Protein AF-A0AAV1KS72-F1 (afdb_monomer)

Secondary structure (DSSP, 8-state):
--HHHHHHHHHHHHHTSHHHHHHHHHHHHHHHHHHT-SS--HHHHHHHHHHHHHHHHHHHHHHHHHHHHHHHHHHHHHHHHHHHHHHHHHHHHHHHHHHHHHHHHHHHHHHHHHHHHHHHHHHHHHTSPPHHHHHHHHHHHHHHHHHHHHHHHHHHHHHHHHHHHHHHHHHHHHHHHHHHSS---------------------

Mean predicted aligned error: 16.35 Å

Sequence (203 aa):
MGDEDVIRRRLLIDGDGTGDDRRLNVLLKTLIKWCNSTDEKPEESKSTHDRMLAQLAQCEFAVTKSQLGAEMMTAELKSYESLSKILETGIEVAKNNIEKSKSDLAQAKTVRKNRIEYDVLAKVISEQPDRKETLEHLSTLKTDLSSLEATKQQLESKLALRKKQFHVLVTSMHQLQALLDEPDETESICDDVEMKYISNVSA

InterPro domains:
  IPR008501 THO complex subunit 7/Mft1 [PF05615] (4-138)

pLDDT: mean 85.01, std 17.1, range [34.5, 98.31]

Organism: NCBI:txid213953

Foldseek 3Di:
DDPVVVVVVVCVCVVVCVVLVVLVVVLVVLVVVLVPPPDDDPVVSVVSVVVSVVSVVVSVVVVVVVVVVVVVVVVVVVVVVVVVVVVVVVVVVVVVVVVVVVVVVVVVVVVVVVVVVVVVVVVVVVVDDDPVVVVVVVVVVVVVVVVVVVVVVVVVVVVVVVVVVVVVVVVVVVVVVVVVPDDDDDDDDDDDDDDDDDDDDDD

Solvent-accessible surface area (backbone atoms only — not comparable to full-atom values): 11735 Å² total; per-residue (Å²): 134,58,69,67,59,52,51,52,49,48,49,57,52,58,68,68,49,49,59,57,55,49,49,50,54,50,49,52,54,50,51,57,48,60,77,67,55,89,82,66,55,74,67,58,54,50,54,52,49,54,50,49,51,56,50,48,56,53,49,51,50,50,50,54,53,51,51,53,49,53,52,50,52,55,52,48,51,54,50,51,54,53,50,50,52,52,50,54,52,50,50,51,51,50,50,52,52,51,54,49,52,52,51,52,49,54,52,52,51,50,54,51,51,52,50,52,55,50,54,54,51,49,52,60,55,67,75,47,78,58,68,66,61,54,50,51,53,51,50,53,50,51,54,49,51,54,50,50,51,52,51,48,55,52,50,51,51,52,50,52,51,51,54,53,54,50,50,52,53,52,50,52,50,53,51,52,50,52,61,70,70,52,80,92,78,87,78,92,84,88,85,84,89,82,92,78,91,82,78,88,85,92,132

Structure (mmCIF, N/CA/C/O backbone):
data_AF-A0AAV1KS72-F1
#
_entry.id   AF-A0AAV1KS72-F1
#
loop_
_atom_site.group_PDB
_atom_site.id
_atom_site.type_symbol
_atom_site.label_atom_id
_atom_site.label_alt_id
_atom_site.label_comp_id
_atom_site.label_asym_id
_atom_site.label_entity_id
_atom_site.label_seq_id
_atom_site.pdbx_PDB_ins_code
_atom_site.Cartn_x
_atom_site.Cartn_y
_atom_site.Cartn_z
_atom_site.occupancy
_atom_site.B_iso_or_equiv
_atom_site.auth_seq_id
_atom_site.auth_comp_id
_atom_site.auth_asym_id
_atom_site.auth_atom_id
_atom_site.pdbx_PDB_model_num
ATOM 1 N N . MET A 1 1 ? 4.149 -17.063 -51.203 1.00 54.62 1 MET A N 1
ATOM 2 C CA . MET A 1 1 ? 5.249 -16.422 -50.454 1.00 54.62 1 MET A CA 1
ATOM 3 C C . MET A 1 1 ? 4.662 -15.130 -49.929 1.00 54.62 1 MET A C 1
ATOM 5 O O . MET A 1 1 ? 4.226 -14.346 -50.760 1.00 54.62 1 MET A O 1
ATOM 9 N N . GLY A 1 2 ? 4.469 -14.998 -48.616 1.00 83.56 2 GLY A N 1
ATOM 10 C CA . GLY A 1 2 ? 3.819 -13.807 -48.057 1.00 83.56 2 GLY A CA 1
ATOM 11 C C . GLY A 1 2 ? 4.758 -12.602 -48.109 1.00 83.56 2 GLY A C 1
ATOM 12 O O . GLY A 1 2 ? 5.973 -12.787 -48.062 1.00 83.56 2 GLY A O 1
ATOM 13 N N . ASP A 1 3 ? 4.215 -11.388 -48.192 1.00 78.38 3 ASP A N 1
ATOM 14 C CA . ASP A 1 3 ? 5.009 -10.146 -48.201 1.00 78.38 3 ASP A CA 1
ATOM 15 C C . ASP A 1 3 ? 5.953 -10.046 -46.993 1.00 78.38 3 ASP A C 1
ATOM 17 O O . ASP A 1 3 ? 7.099 -9.626 -47.135 1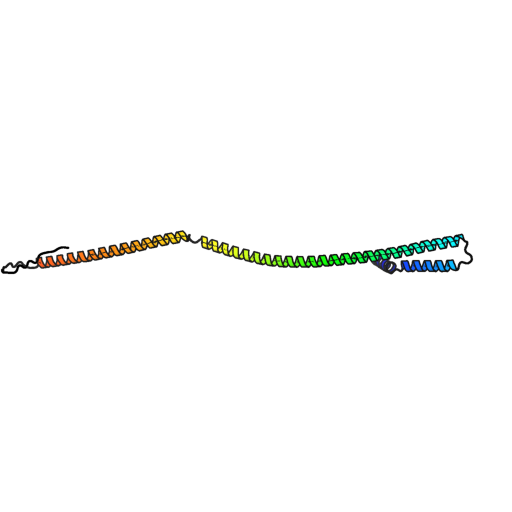.00 78.38 3 ASP A O 1
ATOM 21 N N . GLU A 1 4 ? 5.529 -10.549 -45.834 1.00 83.62 4 GLU A N 1
ATOM 22 C CA . GLU A 1 4 ? 6.352 -10.670 -44.623 1.00 83.62 4 GLU A CA 1
ATOM 23 C C . GLU A 1 4 ? 7.626 -11.504 -44.832 1.00 83.62 4 GLU A C 1
ATOM 25 O O . GLU A 1 4 ? 8.698 -11.146 -44.345 1.00 83.62 4 GLU A O 1
ATOM 30 N N . ASP A 1 5 ? 7.562 -12.588 -45.612 1.00 84.31 5 ASP A N 1
ATOM 31 C CA . ASP A 1 5 ? 8.736 -13.420 -45.905 1.00 84.31 5 ASP A CA 1
ATOM 32 C C . ASP A 1 5 ? 9.705 -12.714 -46.861 1.00 84.31 5 ASP A C 1
ATOM 34 O O . ASP A 1 5 ? 10.921 -12.912 -46.793 1.00 84.31 5 ASP A O 1
ATOM 38 N N . VAL A 1 6 ? 9.172 -11.891 -47.769 1.00 79.88 6 VAL A N 1
ATOM 39 C CA . VAL A 1 6 ? 9.961 -11.093 -48.716 1.00 79.88 6 VAL A CA 1
ATOM 40 C C . VAL A 1 6 ? 10.652 -9.943 -47.986 1.00 79.88 6 VAL A C 1
ATOM 42 O O . VAL A 1 6 ? 11.849 -9.734 -48.181 1.00 79.88 6 VAL A O 1
ATOM 45 N N . ILE A 1 7 ? 9.932 -9.255 -47.097 1.00 76.12 7 ILE A N 1
ATOM 46 C CA . ILE A 1 7 ? 10.459 -8.186 -46.243 1.00 76.12 7 ILE A CA 1
ATOM 47 C C . ILE A 1 7 ? 11.525 -8.746 -45.298 1.00 76.12 7 ILE A C 1
ATOM 49 O O . ILE A 1 7 ? 12.626 -8.202 -45.236 1.00 76.12 7 ILE A O 1
ATOM 53 N N . ARG A 1 8 ? 11.264 -9.887 -44.648 1.00 77.75 8 ARG A N 1
ATOM 54 C CA . ARG A 1 8 ? 12.232 -10.560 -43.772 1.00 77.75 8 ARG A CA 1
ATOM 55 C C . ARG A 1 8 ? 13.489 -10.989 -44.528 1.00 77.75 8 ARG A C 1
ATOM 57 O O . ARG A 1 8 ? 14.586 -10.740 -44.039 1.00 77.75 8 ARG A O 1
ATOM 64 N N . ARG A 1 9 ? 13.370 -11.574 -45.730 1.00 73.62 9 ARG A N 1
ATOM 65 C CA . ARG A 1 9 ? 14.548 -11.894 -46.563 1.00 73.62 9 ARG A CA 1
ATOM 66 C C . ARG A 1 9 ? 15.308 -10.652 -46.992 1.00 73.62 9 ARG A C 1
ATOM 68 O O . ARG A 1 9 ? 16.530 -10.683 -47.000 1.00 73.62 9 ARG A O 1
ATOM 75 N N . ARG A 1 10 ? 14.612 -9.576 -47.354 1.00 68.69 10 ARG A N 1
ATOM 76 C CA . ARG A 1 10 ? 15.271 -8.342 -47.777 1.00 68.69 10 ARG A CA 1
ATOM 77 C C . ARG A 1 10 ? 16.008 -7.669 -46.626 1.00 68.69 10 ARG A C 1
ATOM 79 O O . ARG A 1 10 ? 17.141 -7.263 -46.817 1.00 68.69 10 ARG A O 1
ATOM 86 N N . LEU A 1 11 ? 15.419 -7.640 -45.433 1.00 68.38 11 LEU A N 1
ATOM 87 C CA . LEU A 1 11 ? 16.078 -7.179 -44.209 1.00 68.38 11 LEU A CA 1
ATOM 88 C C . LEU A 1 11 ? 17.259 -8.070 -43.806 1.00 68.38 11 LEU A C 1
ATOM 90 O O . LEU A 1 11 ? 18.260 -7.545 -43.346 1.00 68.38 11 LEU A O 1
ATOM 94 N N . LEU A 1 12 ? 17.184 -9.388 -44.014 1.00 66.69 12 LEU A N 1
ATOM 95 C CA . LEU A 1 12 ? 18.317 -10.301 -43.804 1.00 66.69 12 LEU A CA 1
ATOM 96 C C . LEU A 1 12 ? 19.450 -10.076 -44.817 1.00 66.69 12 LEU A C 1
ATOM 98 O O . LEU A 1 12 ? 20.611 -10.161 -44.448 1.00 66.69 12 LEU A O 1
ATOM 102 N N . ILE A 1 13 ? 19.129 -9.776 -46.078 1.00 65.12 13 ILE A N 1
ATOM 103 C CA . ILE A 1 13 ? 20.128 -9.539 -47.134 1.00 65.12 13 ILE A CA 1
ATOM 104 C C . ILE A 1 13 ? 20.733 -8.129 -47.037 1.00 65.12 13 ILE A C 1
ATOM 106 O O . ILE A 1 13 ? 21.931 -7.966 -47.246 1.00 65.12 13 ILE A O 1
ATOM 110 N N . ASP A 1 14 ? 19.940 -7.103 -46.729 1.00 60.25 14 ASP A N 1
ATOM 111 C CA . ASP A 1 14 ? 20.419 -5.717 -46.618 1.00 60.25 14 ASP A CA 1
ATOM 112 C C . ASP A 1 14 ? 20.943 -5.388 -45.203 1.00 60.25 14 ASP A C 1
ATOM 114 O O . ASP A 1 14 ? 21.744 -4.469 -45.048 1.00 60.25 14 ASP A O 1
ATOM 118 N N . GLY A 1 15 ? 20.534 -6.139 -44.173 1.00 58.09 15 GLY A N 1
ATOM 119 C CA . GLY A 1 15 ? 20.945 -5.944 -42.777 1.00 58.09 15 GLY A CA 1
ATOM 120 C C . GLY A 1 15 ? 22.301 -6.551 -42.410 1.00 58.09 15 GLY A C 1
ATOM 121 O O . GLY A 1 15 ? 22.893 -6.124 -41.426 1.00 58.09 15 GLY A O 1
ATOM 122 N N . ASP A 1 16 ? 22.822 -7.485 -43.211 1.00 52.84 16 ASP A N 1
ATOM 123 C CA . ASP A 1 16 ? 24.107 -8.168 -42.970 1.00 52.84 16 ASP A CA 1
ATOM 124 C C . ASP A 1 16 ? 25.306 -7.456 -43.641 1.00 52.84 16 ASP A C 1
ATOM 126 O O . ASP A 1 16 ? 26.353 -8.042 -43.898 1.00 52.84 16 ASP A O 1
ATOM 130 N N . GLY A 1 17 ? 25.156 -6.173 -44.002 1.00 58.00 17 GLY A N 1
ATOM 131 C CA . GLY A 1 17 ? 26.231 -5.374 -44.612 1.00 58.00 17 GLY A CA 1
ATOM 132 C C . GLY A 1 17 ? 26.568 -5.738 -46.066 1.00 58.00 17 GLY A C 1
ATOM 133 O O . GLY A 1 17 ? 27.427 -5.105 -46.682 1.00 58.00 17 GLY A O 1
ATOM 134 N N . THR A 1 18 ? 25.851 -6.694 -46.664 1.00 56.47 18 THR A N 1
ATOM 135 C CA . THR A 1 18 ? 26.065 -7.179 -48.039 1.00 56.47 18 THR A CA 1
ATOM 136 C C . THR A 1 18 ? 25.931 -6.077 -49.096 1.00 56.47 18 THR A C 1
ATOM 138 O O . THR A 1 18 ? 26.543 -6.153 -50.162 1.00 56.47 18 THR A O 1
ATOM 141 N N . GLY A 1 19 ? 25.157 -5.024 -48.814 1.00 71.69 19 GLY A N 1
ATOM 142 C CA . GLY A 1 19 ? 25.034 -3.851 -49.680 1.00 71.69 19 GLY A CA 1
ATOM 143 C C . GLY A 1 19 ? 26.310 -3.005 -49.745 1.00 71.69 19 GLY A C 1
ATOM 144 O O . GLY A 1 19 ? 26.701 -2.581 -50.835 1.00 71.69 19 GLY A O 1
ATOM 145 N N . ASP A 1 20 ? 26.979 -2.800 -48.610 1.00 75.75 20 ASP A N 1
ATOM 146 C CA . ASP A 1 20 ? 28.204 -1.999 -48.521 1.00 75.75 20 ASP A CA 1
ATOM 147 C C . ASP A 1 20 ? 29.437 -2.795 -48.955 1.00 75.75 20 ASP A C 1
ATOM 149 O O . ASP A 1 20 ? 30.243 -2.276 -49.729 1.00 75.75 20 ASP A O 1
ATOM 153 N N . ASP A 1 21 ? 29.526 -4.082 -48.600 1.00 80.88 21 ASP A N 1
ATOM 154 C CA . ASP A 1 21 ? 30.548 -4.987 -49.145 1.00 80.88 21 ASP A CA 1
ATOM 155 C C . ASP A 1 21 ? 30.475 -5.052 -50.680 1.00 80.88 21 ASP A C 1
ATOM 157 O O . ASP A 1 21 ? 31.484 -4.932 -51.380 1.00 80.88 21 ASP A O 1
ATOM 161 N N . ARG A 1 22 ? 29.261 -5.117 -51.247 1.00 82.00 22 ARG A N 1
ATOM 162 C CA . ARG A 1 22 ? 29.070 -5.052 -52.702 1.00 82.00 22 ARG A CA 1
ATOM 163 C C . ARG A 1 22 ? 29.559 -3.728 -53.290 1.00 82.00 22 ARG A C 1
ATOM 165 O O . ARG A 1 22 ? 30.151 -3.735 -54.370 1.00 82.00 22 ARG A O 1
ATOM 172 N N . ARG A 1 23 ? 29.308 -2.594 -52.628 1.00 82.38 23 ARG A N 1
ATOM 173 C CA . ARG A 1 23 ? 29.750 -1.263 -53.093 1.00 82.38 23 ARG A CA 1
ATOM 174 C C . ARG A 1 23 ? 31.272 -1.146 -53.070 1.00 82.38 23 ARG A C 1
ATOM 176 O O . ARG A 1 23 ? 31.843 -0.709 -54.068 1.00 82.38 23 ARG A O 1
ATOM 183 N N . LEU A 1 24 ? 31.919 -1.617 -52.005 1.00 86.44 24 LEU A N 1
ATOM 184 C CA . LEU A 1 24 ? 33.379 -1.670 -51.891 1.00 86.44 24 LEU A CA 1
ATOM 185 C C . LEU A 1 24 ? 33.997 -2.589 -52.950 1.00 86.44 24 LEU A C 1
ATOM 187 O O . LEU A 1 24 ? 34.942 -2.198 -53.632 1.00 86.44 24 LEU A O 1
ATOM 191 N N . ASN A 1 25 ? 33.410 -3.767 -53.174 1.00 88.06 25 ASN A N 1
ATOM 192 C CA . ASN A 1 25 ? 33.847 -4.689 -54.221 1.00 88.06 25 ASN A CA 1
ATOM 193 C C . ASN A 1 25 ? 33.705 -4.099 -55.636 1.00 88.06 25 ASN A C 1
ATOM 195 O O . ASN A 1 25 ? 34.552 -4.336 -56.500 1.00 88.06 25 ASN A O 1
ATOM 199 N N . VAL A 1 26 ? 32.651 -3.320 -55.903 1.00 88.31 26 VAL A N 1
ATOM 200 C CA . VAL A 1 26 ? 32.476 -2.616 -57.186 1.00 88.31 26 VAL A CA 1
ATOM 201 C C . VAL A 1 26 ? 33.505 -1.497 -57.353 1.00 88.31 26 VAL A C 1
ATOM 203 O O . VAL A 1 26 ? 34.078 -1.376 -58.439 1.00 88.31 26 VAL A O 1
ATOM 206 N N . LEU A 1 27 ? 33.774 -0.719 -56.301 1.00 89.88 27 LEU A N 1
ATOM 207 C CA . LEU A 1 27 ? 34.804 0.321 -56.312 1.00 89.88 27 LEU A CA 1
ATOM 208 C C . LEU A 1 27 ? 36.189 -0.285 -56.582 1.00 89.88 27 LEU A C 1
ATOM 210 O O . LEU A 1 27 ? 36.887 0.171 -57.483 1.00 89.88 27 LEU A O 1
ATOM 214 N N . LEU A 1 28 ? 36.539 -1.376 -55.891 1.00 90.69 28 LEU A N 1
ATOM 215 C CA . LEU A 1 28 ? 37.798 -2.102 -56.078 1.00 90.69 28 LEU A CA 1
ATOM 216 C C . LEU A 1 28 ? 37.966 -2.604 -57.519 1.00 90.69 28 LEU A C 1
ATOM 218 O O . LEU A 1 28 ? 39.005 -2.383 -58.138 1.00 90.69 28 LEU A O 1
ATOM 222 N N . LYS A 1 29 ? 36.936 -3.244 -58.088 1.00 90.94 29 LYS A N 1
ATOM 223 C CA . LYS A 1 29 ? 36.970 -3.711 -59.486 1.00 90.94 29 LYS A CA 1
ATOM 224 C C . LYS A 1 29 ? 37.111 -2.554 -60.476 1.00 90.94 29 LYS A C 1
ATOM 226 O O . LYS A 1 29 ? 37.815 -2.695 -61.473 1.00 90.94 29 LYS A O 1
ATOM 231 N N . THR A 1 30 ? 36.452 -1.426 -60.206 1.00 89.56 30 THR A N 1
ATOM 232 C CA . THR A 1 30 ? 36.525 -0.221 -61.048 1.00 89.56 30 THR A CA 1
ATOM 233 C C . THR A 1 30 ? 37.921 0.397 -60.997 1.00 89.56 30 THR A C 1
ATOM 235 O O . THR A 1 30 ? 38.463 0.727 -62.046 1.00 89.56 30 THR A O 1
ATOM 238 N N . LEU A 1 31 ? 38.537 0.453 -59.813 1.00 90.12 31 LEU A N 1
ATOM 239 C CA . LEU A 1 31 ? 39.907 0.924 -59.618 1.00 90.12 31 LEU A CA 1
ATOM 240 C C . LEU A 1 31 ? 40.921 0.040 -60.350 1.00 90.12 31 LEU A C 1
ATOM 242 O O . LEU A 1 31 ? 41.741 0.548 -61.106 1.00 90.12 31 LEU A O 1
ATOM 246 N N . ILE A 1 32 ? 40.836 -1.285 -60.180 1.00 90.44 32 ILE A N 1
ATOM 247 C CA . ILE A 1 32 ? 41.721 -2.236 -60.871 1.00 90.44 32 ILE A CA 1
ATOM 248 C C . ILE A 1 32 ? 41.578 -2.092 -62.387 1.00 90.44 32 ILE A C 1
ATOM 250 O O . ILE A 1 32 ? 42.580 -2.114 -63.097 1.00 90.44 32 ILE A O 1
ATOM 254 N N . LYS A 1 33 ? 40.350 -1.939 -62.896 1.00 89.00 33 LYS A N 1
ATOM 255 C CA . LYS A 1 33 ? 40.119 -1.727 -64.327 1.00 89.00 33 LYS A CA 1
ATOM 256 C C . LYS A 1 33 ? 40.771 -0.426 -64.797 1.00 89.00 33 LYS A C 1
ATOM 258 O O . LYS A 1 33 ? 41.554 -0.476 -65.732 1.00 89.00 33 LYS A O 1
ATOM 263 N N . TRP A 1 34 ? 40.507 0.684 -64.108 1.00 87.69 34 TRP A N 1
ATOM 264 C CA . TRP A 1 34 ? 41.038 2.007 -64.441 1.00 87.69 34 TRP A CA 1
ATOM 265 C C . TRP A 1 34 ? 42.574 2.053 -64.431 1.00 87.69 34 TRP A C 1
ATOM 267 O O . TRP A 1 34 ? 43.173 2.604 -65.348 1.00 87.69 34 TRP A O 1
ATOM 277 N N . CYS A 1 35 ? 43.231 1.395 -63.468 1.00 86.56 35 CYS A N 1
ATOM 278 C CA . CYS A 1 35 ? 44.696 1.309 -63.422 1.00 86.56 35 CYS A CA 1
ATOM 279 C C . CYS A 1 35 ? 45.313 0.490 -64.570 1.00 86.56 35 CYS A C 1
ATOM 281 O O . CYS A 1 35 ? 46.484 0.681 -64.886 1.00 86.56 35 CYS A O 1
ATOM 283 N N . ASN A 1 36 ? 44.555 -0.434 -65.171 1.00 85.81 36 ASN A N 1
ATOM 284 C CA . ASN A 1 36 ? 45.015 -1.293 -66.268 1.00 85.81 36 ASN A CA 1
ATOM 285 C C . ASN A 1 36 ? 44.558 -0.796 -67.654 1.00 85.81 36 ASN A C 1
ATOM 287 O O . ASN A 1 36 ? 44.836 -1.447 -68.662 1.00 85.81 36 ASN A O 1
ATOM 291 N N . SER A 1 37 ? 43.859 0.338 -67.720 1.00 79.31 37 SER A N 1
ATOM 292 C CA . SER A 1 37 ? 43.405 0.959 -68.963 1.00 79.31 37 SER A CA 1
ATOM 293 C C . SER A 1 37 ? 44.541 1.758 -69.616 1.00 79.31 37 SER A C 1
ATOM 295 O O . SER A 1 37 ? 44.730 2.935 -69.323 1.00 79.31 37 SER A O 1
ATOM 297 N N . THR A 1 38 ? 45.317 1.139 -70.508 1.00 65.62 38 THR A N 1
ATOM 298 C CA . THR A 1 38 ? 46.481 1.776 -71.164 1.00 65.62 38 THR A CA 1
ATOM 299 C C . THR A 1 38 ? 46.143 2.673 -72.364 1.00 65.62 38 THR A C 1
ATOM 301 O O . THR A 1 38 ? 47.037 3.355 -72.856 1.00 65.62 38 THR A O 1
ATOM 304 N N . ASP A 1 39 ? 44.890 2.682 -72.836 1.00 62.44 39 ASP A N 1
ATOM 305 C CA . ASP A 1 39 ? 44.486 3.297 -74.119 1.00 62.44 39 ASP A CA 1
ATOM 306 C C . ASP A 1 39 ? 43.144 4.070 -74.032 1.00 62.44 39 ASP A C 1
ATOM 308 O O . ASP A 1 39 ? 42.431 4.253 -75.018 1.00 62.44 39 ASP A O 1
ATOM 312 N N . GLU A 1 40 ? 42.743 4.492 -72.825 1.00 69.12 40 GLU A N 1
ATOM 313 C CA . GLU A 1 40 ? 41.515 5.278 -72.624 1.00 69.12 40 GLU A CA 1
ATOM 314 C C . GLU A 1 40 ? 41.727 6.760 -72.966 1.00 69.12 40 GLU A C 1
ATOM 316 O O . GLU A 1 40 ? 42.748 7.368 -72.631 1.00 69.12 40 GLU A O 1
ATOM 321 N N . LYS A 1 41 ? 40.719 7.381 -73.596 1.00 75.81 41 LYS A N 1
ATOM 322 C CA . LYS A 1 41 ? 40.730 8.828 -73.846 1.00 75.81 41 LYS A CA 1
ATOM 323 C C . LYS A 1 41 ? 40.798 9.584 -72.506 1.00 75.81 41 LYS A C 1
ATOM 325 O O . LYS A 1 41 ? 40.109 9.194 -71.560 1.00 75.81 41 LYS A O 1
ATOM 330 N N . PRO A 1 42 ? 41.521 10.718 -72.420 1.00 75.75 42 PRO A N 1
ATOM 331 C CA . PRO A 1 42 ? 41.657 11.488 -71.177 1.00 75.75 42 PRO A CA 1
ATO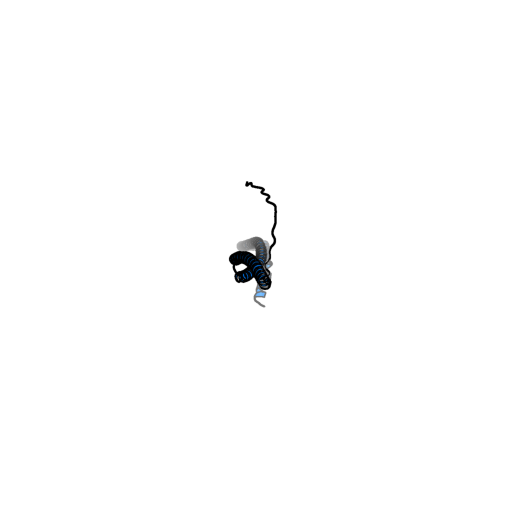M 332 C C . PRO A 1 42 ? 40.323 11.868 -70.508 1.00 75.75 42 PRO A C 1
ATOM 334 O O . PRO A 1 42 ? 40.238 11.937 -69.282 1.00 75.75 42 PRO A O 1
ATOM 337 N N . GLU A 1 43 ? 39.267 12.087 -71.296 1.00 78.12 43 GLU A N 1
ATOM 338 C CA . GLU A 1 43 ? 37.928 12.416 -70.788 1.00 78.12 43 GLU A CA 1
ATOM 339 C C . GLU A 1 43 ? 37.217 11.226 -70.121 1.00 78.12 43 GLU A C 1
ATOM 341 O O . GLU A 1 43 ? 36.544 11.399 -69.102 1.00 78.12 43 GLU A O 1
ATOM 346 N N . GLU A 1 44 ? 37.399 10.011 -70.644 1.00 80.94 44 GLU A N 1
ATOM 347 C CA . GLU A 1 44 ? 36.805 8.782 -70.098 1.00 80.94 44 GLU A CA 1
ATOM 348 C C . GLU A 1 44 ? 37.487 8.393 -68.780 1.00 80.94 44 GLU A C 1
ATOM 350 O O . GLU A 1 44 ? 36.816 8.080 -67.792 1.00 80.94 44 GLU A O 1
ATOM 355 N N . SER A 1 45 ? 38.813 8.538 -68.719 1.00 83.81 45 SER A N 1
ATOM 356 C CA . SER A 1 45 ? 39.588 8.332 -67.493 1.00 83.81 45 SER A CA 1
ATOM 357 C C . SER A 1 45 ? 39.152 9.294 -66.375 1.00 83.81 45 SER A C 1
ATOM 359 O O . SER A 1 45 ? 38.906 8.864 -65.244 1.00 83.81 45 SER A O 1
ATOM 361 N N . LYS A 1 46 ? 38.943 10.581 -66.696 1.00 86.62 46 LYS A N 1
ATOM 362 C CA . LYS A 1 46 ? 38.449 11.583 -65.736 1.00 86.62 46 LYS A CA 1
ATOM 363 C C . LYS A 1 46 ? 37.032 11.274 -65.240 1.00 86.62 46 LYS A C 1
ATOM 365 O O . LYS A 1 46 ? 36.782 11.324 -64.040 1.00 86.62 46 LYS A O 1
ATOM 370 N N . SER A 1 47 ? 36.117 10.894 -66.134 1.00 88.12 47 SER A N 1
ATOM 371 C CA . SER A 1 47 ? 34.752 10.499 -65.753 1.00 88.12 47 SER A CA 1
ATOM 372 C C . SER A 1 47 ? 34.738 9.285 -64.813 1.00 88.12 47 SER A C 1
ATOM 374 O O . SER A 1 47 ? 33.974 9.238 -63.844 1.00 88.12 47 SER A O 1
ATOM 376 N N . THR A 1 48 ? 35.619 8.314 -65.062 1.00 87.56 48 THR A N 1
ATOM 377 C CA . THR A 1 48 ? 35.754 7.111 -64.232 1.00 87.56 48 THR A CA 1
ATOM 378 C C . THR A 1 48 ? 36.311 7.446 -62.848 1.00 87.56 48 THR A C 1
ATOM 380 O O . THR A 1 48 ? 35.799 6.945 -61.845 1.00 87.56 48 THR A O 1
ATOM 383 N N . HIS A 1 49 ? 37.288 8.353 -62.772 1.00 89.00 49 HIS A N 1
ATOM 384 C CA . HIS A 1 49 ? 37.807 8.894 -61.516 1.00 89.00 49 HIS A CA 1
ATOM 385 C C . HIS A 1 49 ? 36.729 9.627 -60.698 1.00 89.00 49 HIS A C 1
ATOM 387 O O . HIS A 1 49 ? 36.535 9.317 -59.521 1.00 89.00 49 HIS A O 1
ATOM 393 N N . ASP A 1 50 ? 35.961 10.527 -61.318 1.00 91.12 50 ASP A N 1
ATOM 394 C CA . ASP A 1 50 ?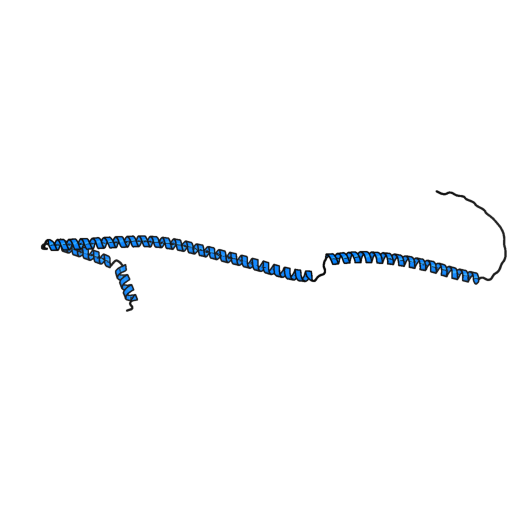 34.886 11.264 -60.639 1.00 91.12 50 ASP A CA 1
ATOM 395 C C . ASP A 1 50 ? 33.794 10.315 -60.114 1.00 91.12 50 ASP A C 1
ATOM 397 O O . ASP A 1 50 ? 33.273 10.483 -59.007 1.00 91.12 50 ASP A O 1
ATOM 401 N N . ARG A 1 51 ? 33.494 9.245 -60.862 1.00 90.12 51 ARG A N 1
ATOM 402 C CA . ARG A 1 51 ? 32.590 8.177 -60.416 1.00 90.12 51 ARG A CA 1
ATOM 403 C C . ARG A 1 51 ? 33.141 7.408 -59.212 1.00 90.12 51 ARG A C 1
ATOM 405 O O . ARG A 1 51 ? 32.362 7.075 -58.317 1.00 90.12 51 ARG A O 1
ATOM 412 N N . MET A 1 52 ? 34.441 7.114 -59.176 1.00 91.69 52 MET A N 1
ATOM 413 C CA . MET A 1 52 ? 35.075 6.456 -58.027 1.00 91.69 52 MET A CA 1
ATOM 414 C C . MET A 1 52 ? 35.054 7.347 -56.781 1.00 91.69 52 MET A C 1
ATOM 416 O O . MET A 1 52 ? 34.713 6.861 -55.705 1.00 91.69 52 MET A O 1
ATOM 420 N N . LEU A 1 53 ? 35.316 8.651 -56.921 1.00 92.38 53 LEU A N 1
ATOM 421 C CA . LEU A 1 53 ? 35.185 9.614 -55.820 1.00 92.38 53 LEU A CA 1
ATOM 422 C C . LEU A 1 53 ? 33.753 9.679 -55.281 1.00 92.38 53 LEU A C 1
ATOM 424 O O . LEU A 1 53 ? 33.540 9.626 -54.070 1.00 92.38 53 LEU A O 1
ATOM 428 N N . ALA A 1 54 ? 32.761 9.731 -56.173 1.00 90.69 54 ALA A N 1
ATOM 429 C CA . ALA A 1 54 ? 31.359 9.727 -55.774 1.00 90.69 54 ALA A CA 1
ATOM 430 C C . ALA A 1 54 ? 30.971 8.441 -55.028 1.00 90.69 54 ALA A C 1
ATOM 432 O O . ALA A 1 54 ? 30.180 8.511 -54.092 1.00 90.69 54 ALA A O 1
ATOM 433 N N . GLN A 1 55 ? 31.522 7.284 -55.419 1.00 88.75 55 GLN A N 1
ATOM 434 C CA . GLN A 1 55 ? 31.334 6.007 -54.719 1.00 88.75 55 GLN A CA 1
ATOM 435 C C . GLN A 1 55 ? 32.035 5.976 -53.355 1.00 88.75 55 GLN A C 1
ATOM 437 O O . GLN A 1 55 ? 31.455 5.464 -52.400 1.00 88.75 55 GLN A O 1
ATOM 442 N N . LEU A 1 56 ? 33.235 6.552 -53.241 1.00 89.69 56 LEU A N 1
ATOM 443 C CA . LEU A 1 56 ? 33.975 6.637 -51.983 1.00 89.69 56 LEU A CA 1
ATOM 444 C C . LEU A 1 56 ? 33.237 7.495 -50.947 1.00 89.69 56 LEU A C 1
ATOM 446 O O . LEU A 1 56 ? 32.964 7.007 -49.853 1.00 89.69 56 LEU A O 1
ATOM 450 N N . ALA A 1 57 ? 32.806 8.705 -51.319 1.00 91.25 57 ALA A N 1
ATOM 451 C CA . ALA A 1 57 ? 32.017 9.588 -50.446 1.00 91.25 57 ALA A CA 1
ATOM 452 C C . ALA A 1 57 ? 30.731 8.905 -49.941 1.00 91.25 57 ALA A C 1
ATOM 454 O O . ALA A 1 57 ? 30.258 9.088 -48.821 1.00 91.25 57 ALA A O 1
ATOM 455 N N . GLN A 1 58 ? 30.166 8.061 -50.794 1.00 87.62 58 GLN A N 1
ATOM 456 C CA . GLN A 1 58 ? 28.993 7.251 -50.527 1.00 87.62 58 GLN A CA 1
ATOM 457 C C . GLN A 1 58 ? 29.239 6.117 -49.515 1.00 87.62 58 GLN A C 1
ATOM 459 O O . GLN A 1 58 ? 28.316 5.766 -48.772 1.00 87.62 58 GLN A O 1
ATOM 464 N N . CYS A 1 59 ? 30.438 5.530 -49.507 1.00 88.38 59 CYS A N 1
ATOM 465 C CA . CYS A 1 59 ? 30.876 4.560 -48.503 1.00 88.38 59 CYS A CA 1
ATOM 466 C C . CYS A 1 59 ? 31.187 5.257 -47.173 1.00 88.38 59 CYS A C 1
ATOM 468 O O . CYS A 1 59 ? 30.733 4.796 -46.131 1.00 88.38 59 CYS A O 1
ATOM 470 N N . GLU A 1 60 ? 31.878 6.400 -47.208 1.00 90.19 60 GLU A N 1
ATOM 471 C CA . GLU A 1 60 ? 32.157 7.218 -46.019 1.00 90.19 60 GLU A CA 1
ATOM 472 C C . GLU A 1 60 ? 30.862 7.608 -45.300 1.00 90.19 60 GLU A C 1
ATOM 474 O O . GLU A 1 60 ? 30.717 7.369 -44.103 1.00 90.19 60 GLU A O 1
ATOM 479 N N . PHE A 1 61 ? 29.867 8.097 -46.047 1.00 90.25 61 PHE A N 1
ATOM 480 C CA . PHE A 1 61 ? 28.555 8.420 -45.491 1.00 90.25 61 PHE A CA 1
ATOM 481 C C . PHE A 1 61 ? 27.876 7.212 -44.828 1.00 90.25 61 PHE A C 1
ATOM 483 O O . PHE A 1 61 ? 27.281 7.350 -43.759 1.00 90.25 61 PHE A O 1
ATOM 490 N N . ALA A 1 62 ? 27.954 6.025 -45.441 1.00 88.31 62 ALA A N 1
ATOM 491 C CA . ALA A 1 62 ? 27.362 4.812 -44.879 1.00 88.31 62 ALA A CA 1
ATOM 492 C C . ALA A 1 62 ? 28.030 4.413 -43.554 1.00 88.31 62 ALA A C 1
ATOM 494 O O . ALA A 1 62 ? 27.329 4.110 -42.586 1.00 88.31 62 ALA A O 1
ATOM 495 N N . VAL A 1 63 ? 29.362 4.506 -43.477 1.00 88.38 63 VAL A N 1
ATOM 496 C CA . VAL A 1 63 ? 30.124 4.260 -42.244 1.00 88.38 63 VAL A CA 1
ATOM 497 C C . VAL A 1 63 ? 29.733 5.256 -41.155 1.00 88.38 63 VAL A C 1
ATOM 499 O O . VAL A 1 63 ? 29.378 4.842 -40.053 1.00 88.38 63 VAL A O 1
ATOM 502 N N . THR A 1 64 ? 29.718 6.559 -41.456 1.00 93.12 64 THR A N 1
ATOM 503 C CA . THR A 1 64 ? 29.323 7.591 -40.484 1.00 93.12 64 THR A CA 1
ATOM 504 C C . THR A 1 64 ? 27.888 7.392 -40.000 1.00 93.12 64 THR A C 1
ATOM 506 O O . THR A 1 64 ? 27.615 7.508 -38.806 1.00 93.12 64 THR A O 1
ATOM 509 N N . LYS A 1 65 ? 26.964 7.042 -40.902 1.00 91.88 65 LYS A N 1
ATOM 510 C CA . LYS A 1 65 ? 25.572 6.743 -40.550 1.00 91.88 65 LYS A CA 1
ATOM 511 C C . LYS A 1 65 ? 25.472 5.534 -39.617 1.00 91.88 65 LYS A C 1
ATOM 513 O O . LYS A 1 65 ? 24.720 5.590 -38.647 1.00 91.88 65 LYS A O 1
ATOM 518 N N . SER A 1 66 ? 26.207 4.460 -39.907 1.00 89.56 66 SER A N 1
ATOM 519 C CA . SER A 1 66 ? 26.236 3.254 -39.072 1.00 89.56 66 SER A CA 1
ATOM 520 C C . SER A 1 66 ? 26.787 3.556 -37.676 1.00 89.56 66 SER A C 1
ATOM 522 O O . SER A 1 66 ? 26.163 3.200 -36.678 1.00 89.56 66 SER A O 1
ATOM 524 N N . GLN A 1 67 ? 27.887 4.311 -37.601 1.00 93.00 67 GLN A N 1
ATOM 525 C CA . GLN A 1 67 ? 28.492 4.739 -36.340 1.00 93.00 67 GLN A CA 1
ATOM 526 C C . GLN A 1 67 ? 27.518 5.567 -35.490 1.00 93.00 67 GLN A C 1
ATOM 528 O O . GLN A 1 67 ? 27.308 5.259 -34.318 1.00 93.00 67 GLN A O 1
ATOM 533 N N . LEU A 1 68 ? 26.859 6.566 -36.088 1.00 95.38 68 LEU A N 1
ATOM 534 C CA . LEU A 1 68 ? 25.861 7.377 -35.388 1.00 95.38 68 LEU A CA 1
ATOM 535 C C . LEU A 1 68 ? 24.667 6.530 -34.917 1.00 95.38 68 LEU A C 1
ATOM 537 O O . LEU A 1 68 ? 24.158 6.731 -33.816 1.00 95.38 68 LEU A O 1
ATOM 541 N N . GLY A 1 69 ? 24.237 5.559 -35.728 1.00 94.38 69 GLY A N 1
ATOM 542 C CA . GLY A 1 69 ? 23.195 4.603 -35.355 1.00 94.38 69 GLY A CA 1
ATOM 543 C C . GLY A 1 69 ? 23.591 3.736 -34.157 1.00 94.38 69 GLY A C 1
ATOM 544 O O . GLY A 1 69 ? 22.783 3.545 -33.250 1.00 94.38 69 GLY A O 1
ATOM 545 N N . ALA A 1 70 ? 24.836 3.259 -34.110 1.00 94.25 70 ALA A N 1
ATOM 546 C CA . ALA A 1 70 ? 25.358 2.482 -32.988 1.00 94.25 70 ALA A CA 1
ATOM 547 C C . ALA A 1 70 ? 25.447 3.316 -31.696 1.00 94.25 70 ALA A C 1
ATOM 549 O O . ALA A 1 70 ? 25.074 2.843 -30.618 1.00 94.25 70 ALA A O 1
ATOM 550 N N . GLU A 1 71 ? 25.887 4.572 -31.795 1.00 96.50 71 GLU A N 1
ATOM 551 C CA . GLU A 1 71 ? 25.936 5.506 -30.664 1.00 96.50 71 GLU A CA 1
ATOM 552 C C . GLU A 1 71 ? 24.536 5.819 -30.124 1.00 96.50 71 GLU A C 1
ATOM 554 O O . GLU A 1 71 ? 24.308 5.731 -28.914 1.00 96.50 71 GLU A O 1
ATOM 559 N N . MET A 1 72 ? 23.584 6.105 -31.017 1.00 96.69 72 MET A N 1
ATOM 560 C CA . MET A 1 72 ? 22.179 6.322 -30.668 1.00 96.69 72 MET A CA 1
ATOM 561 C C . MET A 1 72 ? 21.587 5.095 -29.967 1.00 96.69 72 MET A C 1
ATOM 563 O O . MET A 1 72 ? 21.029 5.226 -28.883 1.00 96.69 72 MET A O 1
ATOM 567 N N . MET A 1 73 ? 21.779 3.896 -30.524 1.00 95.94 73 MET A N 1
ATOM 568 C CA . MET A 1 73 ? 21.278 2.646 -29.943 1.00 95.94 73 MET A CA 1
ATOM 569 C C . MET A 1 73 ? 21.875 2.379 -28.556 1.00 95.94 73 MET A C 1
ATOM 571 O O . MET A 1 73 ? 21.179 1.947 -27.640 1.00 95.94 73 MET A O 1
ATOM 575 N N . THR A 1 74 ? 23.158 2.695 -28.367 1.00 96.94 74 THR A N 1
ATOM 576 C CA . THR A 1 74 ? 23.819 2.590 -27.060 1.00 96.94 74 THR A CA 1
ATOM 577 C C . THR A 1 74 ? 23.227 3.577 -26.050 1.00 96.94 74 THR A C 1
ATOM 579 O O . THR A 1 74 ? 23.067 3.243 -24.874 1.00 96.94 74 THR A O 1
ATOM 582 N N . ALA A 1 75 ? 22.895 4.797 -26.479 1.00 97.00 75 ALA A N 1
ATOM 583 C CA . ALA A 1 75 ? 22.239 5.787 -25.629 1.00 97.00 75 ALA A CA 1
ATOM 584 C C . ALA A 1 75 ? 20.798 5.376 -25.274 1.00 97.00 75 ALA A C 1
ATOM 586 O O . ALA A 1 75 ? 20.397 5.489 -24.113 1.00 97.00 75 ALA A O 1
ATOM 587 N N . GLU A 1 76 ? 20.045 4.843 -26.236 1.00 97.00 76 GLU A N 1
ATOM 588 C CA . GLU A 1 76 ? 18.694 4.315 -26.024 1.00 97.00 76 GLU A CA 1
ATOM 589 C C . GLU A 1 76 ? 18.692 3.136 -25.048 1.00 97.00 76 GLU A C 1
ATOM 591 O O . GLU A 1 76 ? 17.897 3.133 -24.109 1.00 97.00 76 GLU A O 1
ATOM 596 N N . LEU A 1 77 ? 19.627 2.189 -25.183 1.00 97.31 77 LEU A N 1
ATOM 597 C CA . LEU A 1 77 ? 19.774 1.071 -24.244 1.00 97.31 77 LEU A CA 1
ATOM 598 C C . LEU A 1 77 ? 19.982 1.553 -22.8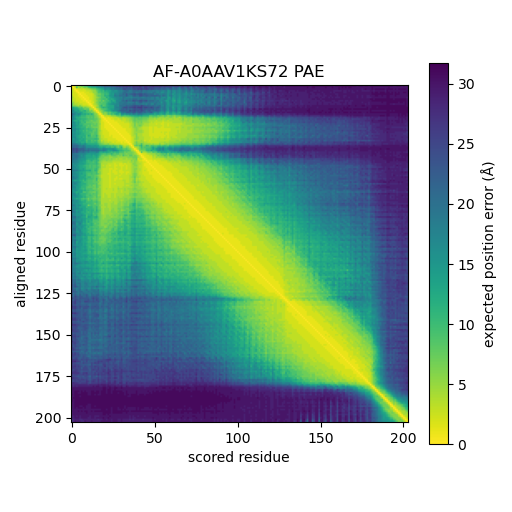04 1.00 97.31 77 LEU A C 1
ATOM 600 O O . LEU A 1 77 ? 19.293 1.090 -21.898 1.00 97.31 77 LEU A O 1
ATOM 604 N N . LYS A 1 78 ? 20.856 2.545 -22.589 1.00 97.31 78 LYS A N 1
ATOM 605 C CA . LYS A 1 78 ? 21.062 3.145 -21.257 1.00 97.31 78 LYS A CA 1
ATOM 606 C C . LYS A 1 78 ? 19.794 3.811 -20.721 1.00 97.31 78 LYS A C 1
ATOM 608 O O . LYS A 1 78 ? 19.497 3.710 -19.531 1.00 97.31 78 LYS A O 1
ATOM 613 N N . SER A 1 79 ? 19.042 4.486 -21.589 1.00 97.56 79 SER A N 1
ATOM 614 C CA . SER A 1 79 ? 17.755 5.082 -21.222 1.00 97.56 79 SER A CA 1
ATOM 615 C C . SER A 1 79 ? 16.753 4.005 -20.790 1.00 97.56 79 SER A C 1
ATOM 617 O O . SER A 1 79 ? 16.156 4.116 -19.716 1.00 97.56 79 SER A O 1
ATOM 619 N N . TYR A 1 80 ? 16.638 2.910 -21.547 1.00 97.81 80 TYR A N 1
ATOM 620 C CA . TYR A 1 80 ? 15.761 1.788 -21.208 1.00 97.81 80 TYR A CA 1
ATOM 621 C C . TYR A 1 80 ? 16.167 1.076 -19.916 1.00 97.81 80 TYR A C 1
ATOM 623 O O . TYR A 1 80 ? 15.296 0.758 -19.108 1.00 97.81 80 TYR A O 1
ATOM 631 N N . GLU A 1 81 ? 17.462 0.894 -19.657 1.00 97.38 81 GLU A N 1
ATOM 632 C CA . GLU A 1 81 ? 17.946 0.380 -18.371 1.00 97.38 81 GLU A CA 1
ATOM 633 C C . GLU A 1 81 ? 17.538 1.290 -17.206 1.00 97.38 81 GLU A C 1
ATOM 635 O O . GLU A 1 81 ? 17.098 0.809 -16.159 1.00 97.38 81 GLU A O 1
ATOM 640 N N . SER A 1 82 ? 17.654 2.612 -17.377 1.00 97.50 82 SER A N 1
ATOM 641 C CA . SER A 1 82 ? 17.231 3.566 -16.348 1.00 97.50 82 SER A CA 1
ATOM 642 C C . SER A 1 82 ? 15.719 3.501 -16.101 1.00 97.50 82 SER A C 1
ATOM 644 O O . SER A 1 82 ? 15.281 3.466 -14.950 1.00 97.50 82 SER A O 1
ATOM 646 N N . LEU A 1 83 ? 14.925 3.387 -17.170 1.00 97.75 83 LEU A N 1
ATOM 647 C CA . LEU A 1 83 ? 13.476 3.264 -17.091 1.00 97.75 83 LEU A CA 1
ATOM 648 C C . LEU A 1 83 ? 13.066 1.951 -16.414 1.00 97.75 83 LEU A C 1
ATOM 650 O O . LEU A 1 83 ? 12.185 1.969 -15.558 1.00 97.75 83 LEU A O 1
ATOM 654 N N . SER A 1 84 ? 13.741 0.839 -16.721 1.00 97.94 84 SER A N 1
ATOM 655 C CA . SER A 1 84 ? 13.513 -0.455 -16.062 1.00 97.94 84 SER A CA 1
ATOM 656 C C . SER A 1 84 ? 13.713 -0.353 -14.552 1.00 97.94 84 SER A C 1
ATOM 658 O O . SER A 1 84 ? 12.848 -0.771 -13.787 1.00 97.94 84 SER A O 1
ATOM 660 N N . LYS A 1 85 ? 14.797 0.294 -14.102 1.00 97.88 85 LYS A N 1
ATOM 661 C CA . LYS A 1 85 ? 15.066 0.496 -12.667 1.00 97.88 85 LYS A CA 1
ATOM 662 C C . LYS A 1 85 ? 13.999 1.353 -11.984 1.00 97.88 85 LYS A C 1
ATOM 664 O O . LYS A 1 85 ? 13.603 1.064 -10.852 1.00 97.88 85 LYS A O 1
ATOM 669 N N . ILE A 1 86 ? 13.518 2.401 -12.658 1.00 97.69 86 ILE A N 1
ATOM 670 C CA . ILE A 1 86 ? 12.427 3.244 -12.145 1.00 97.69 86 ILE A CA 1
ATOM 671 C C . ILE A 1 86 ? 11.145 2.419 -12.007 1.00 97.69 86 ILE A C 1
ATOM 673 O O . ILE A 1 86 ? 10.475 2.504 -10.978 1.00 97.69 86 ILE A O 1
ATOM 677 N N . LEU A 1 87 ? 10.818 1.599 -13.009 1.00 97.69 87 LEU A N 1
ATOM 678 C CA . LEU A 1 87 ? 9.642 0.731 -12.980 1.00 97.69 87 LEU A CA 1
ATOM 679 C C . LEU A 1 87 ? 9.734 -0.317 -11.867 1.00 97.69 87 LEU A C 1
ATOM 681 O O . LEU A 1 87 ? 8.778 -0.473 -11.114 1.00 97.69 87 LEU A O 1
ATOM 685 N N . GLU A 1 88 ? 10.878 -0.982 -11.707 1.00 97.62 88 GLU A N 1
ATOM 686 C CA . GLU A 1 88 ? 11.114 -1.940 -10.618 1.00 97.62 88 GLU A CA 1
ATOM 687 C C . GLU A 1 88 ? 10.934 -1.287 -9.244 1.00 97.62 88 GLU A C 1
ATOM 689 O O . GLU A 1 88 ? 10.208 -1.806 -8.394 1.00 97.62 88 GLU A O 1
ATOM 694 N N . THR A 1 89 ? 11.516 -0.101 -9.052 1.00 97.94 89 THR A N 1
ATOM 695 C CA . THR A 1 89 ? 11.356 0.670 -7.811 1.00 97.94 89 THR A CA 1
ATOM 696 C C . THR A 1 89 ? 9.893 1.060 -7.587 1.00 97.94 89 THR A C 1
ATOM 698 O O . THR A 1 89 ? 9.376 0.929 -6.479 1.00 97.94 89 THR A O 1
ATOM 701 N N . GLY A 1 90 ? 9.194 1.499 -8.637 1.00 98.25 90 GLY A N 1
ATOM 702 C CA . GLY A 1 90 ? 7.773 1.841 -8.578 1.00 98.25 90 GLY A CA 1
ATOM 703 C C . GLY A 1 90 ? 6.889 0.648 -8.208 1.00 98.25 90 GLY A C 1
ATOM 704 O O . GLY A 1 90 ? 5.983 0.789 -7.385 1.00 98.25 90 GLY A O 1
ATOM 705 N N . ILE A 1 91 ? 7.181 -0.536 -8.753 1.00 97.88 91 ILE A N 1
ATOM 706 C CA . ILE A 1 91 ? 6.496 -1.788 -8.408 1.00 97.88 91 ILE A CA 1
ATOM 707 C C . ILE A 1 91 ? 6.715 -2.125 -6.932 1.00 97.88 91 ILE A C 1
ATOM 709 O O . ILE A 1 91 ? 5.760 -2.477 -6.240 1.00 97.88 91 ILE A O 1
ATOM 713 N N . GLU A 1 92 ? 7.942 -1.994 -6.433 1.00 98.12 92 GLU A N 1
ATOM 714 C CA . GLU A 1 92 ? 8.258 -2.290 -5.035 1.00 98.12 92 GLU A CA 1
ATOM 715 C C . GLU A 1 92 ? 7.554 -1.323 -4.072 1.00 98.12 92 GLU A C 1
ATOM 717 O O . GLU A 1 92 ? 6.942 -1.738 -3.086 1.00 98.12 92 GLU A O 1
ATOM 722 N N . VAL A 1 93 ? 7.532 -0.028 -4.395 1.00 98.19 93 VAL A N 1
ATOM 723 C CA . VAL A 1 93 ? 6.769 0.972 -3.632 1.00 98.19 93 VAL A CA 1
ATOM 724 C C . VAL A 1 93 ? 5.272 0.653 -3.648 1.00 98.19 93 VAL A C 1
ATOM 726 O O . VAL A 1 93 ? 4.620 0.701 -2.604 1.00 98.19 93 VAL A O 1
ATOM 729 N N . ALA A 1 94 ? 4.714 0.285 -4.804 1.00 98.19 94 ALA A N 1
ATOM 730 C CA . ALA A 1 94 ? 3.305 -0.081 -4.914 1.00 98.19 94 ALA A CA 1
ATOM 731 C C . ALA A 1 94 ? 2.964 -1.318 -4.067 1.00 98.19 94 ALA A C 1
ATOM 733 O O . ALA A 1 94 ? 1.960 -1.305 -3.353 1.00 98.19 94 ALA A O 1
ATOM 734 N N . LYS A 1 95 ? 3.815 -2.353 -4.076 1.00 98.25 95 LYS A N 1
ATOM 735 C CA . LYS A 1 95 ? 3.659 -3.537 -3.214 1.00 98.25 95 LYS A CA 1
ATOM 736 C C . LYS A 1 95 ? 3.657 -3.163 -1.734 1.00 98.25 95 LYS A C 1
ATOM 738 O O . LYS A 1 95 ? 2.751 -3.569 -1.008 1.00 98.25 95 LYS A O 1
ATOM 743 N N . ASN A 1 96 ? 4.610 -2.338 -1.304 1.00 98.25 96 ASN A N 1
ATOM 744 C CA . ASN A 1 96 ? 4.686 -1.874 0.081 1.00 98.25 96 ASN A CA 1
ATOM 745 C C . ASN A 1 96 ? 3.445 -1.065 0.492 1.00 98.25 96 ASN A C 1
ATOM 747 O O . ASN A 1 96 ? 2.905 -1.256 1.583 1.00 98.25 96 ASN A O 1
ATOM 751 N N . ASN A 1 97 ? 2.930 -0.214 -0.398 1.00 98.31 97 ASN A N 1
ATOM 752 C CA . ASN A 1 97 ? 1.701 0.543 -0.157 1.00 98.31 97 ASN A CA 1
ATOM 753 C C . ASN A 1 97 ? 0.463 -0.359 -0.050 1.00 98.31 97 ASN A C 1
ATOM 755 O O . ASN A 1 97 ? -0.416 -0.087 0.772 1.00 98.31 97 ASN A O 1
ATOM 759 N N . ILE A 1 98 ? 0.391 -1.430 -0.845 1.00 97.94 98 ILE A N 1
ATOM 760 C CA . ILE A 1 98 ? -0.683 -2.429 -0.757 1.00 97.94 98 ILE A CA 1
ATOM 761 C C . ILE A 1 98 ? -0.631 -3.141 0.596 1.00 97.94 98 ILE A C 1
ATOM 763 O O . ILE A 1 98 ? -1.661 -3.243 1.262 1.00 97.94 98 ILE A O 1
ATOM 767 N N . GLU A 1 99 ? 0.548 -3.590 1.030 1.00 98.06 99 GLU A N 1
ATOM 768 C CA . GLU A 1 99 ? 0.683 -4.305 2.303 1.00 98.06 99 GLU A CA 1
ATOM 769 C C . GLU A 1 99 ? 0.344 -3.401 3.495 1.00 98.06 99 GLU A C 1
ATOM 771 O O . GLU A 1 99 ? -0.419 -3.789 4.383 1.00 98.06 99 GLU A O 1
ATOM 776 N N . LYS A 1 100 ? 0.802 -2.144 3.463 1.00 98.06 100 LYS A N 1
ATOM 777 C CA . LYS A 1 100 ? 0.417 -1.137 4.457 1.00 98.06 100 LYS A CA 1
ATOM 778 C C . LYS A 1 100 ? -1.098 -0.920 4.478 1.00 98.06 100 LYS A C 1
ATOM 780 O O . LYS A 1 100 ? -1.717 -1.025 5.532 1.00 98.06 100 LYS A O 1
ATOM 785 N N . SER A 1 101 ? -1.708 -0.708 3.313 1.00 97.88 101 SER A N 1
ATOM 786 C CA . SER A 1 101 ? -3.157 -0.491 3.194 1.00 97.88 101 SER A CA 1
ATOM 787 C C . SER A 1 101 ? -3.969 -1.695 3.685 1.00 97.88 101 SER A C 1
ATOM 789 O O . SER A 1 101 ? -5.047 -1.536 4.257 1.00 97.88 101 SER A O 1
ATOM 791 N N . LYS A 1 102 ? -3.455 -2.916 3.498 1.00 98.19 102 LYS A N 1
ATOM 792 C CA . LYS A 1 102 ? -4.063 -4.152 4.003 1.00 98.19 102 LYS A CA 1
ATOM 793 C C . LYS A 1 102 ? -4.007 -4.232 5.530 1.00 98.19 102 LYS A C 1
ATOM 795 O O . LYS A 1 102 ? -5.009 -4.600 6.147 1.00 98.19 102 LYS A O 1
ATOM 800 N N . SER A 1 103 ? -2.875 -3.862 6.130 1.00 98.00 103 SER A N 1
ATOM 801 C CA . SER A 1 103 ? -2.722 -3.752 7.587 1.00 98.00 103 SER A CA 1
ATOM 802 C C . SER A 1 103 ? -3.671 -2.700 8.168 1.00 98.00 103 SER A C 1
ATOM 804 O O . SER A 1 103 ? -4.442 -2.997 9.083 1.00 98.00 103 SER A O 1
ATOM 806 N N . ASP A 1 104 ? -3.703 -1.506 7.573 1.00 97.75 104 ASP A N 1
ATOM 807 C CA . ASP A 1 104 ? -4.573 -0.407 8.000 1.00 97.75 104 ASP A CA 1
ATOM 808 C C . ASP A 1 104 ? -6.055 -0.808 7.910 1.00 97.75 104 ASP A C 1
ATOM 810 O O . ASP A 1 104 ? -6.839 -0.561 8.829 1.00 97.75 104 ASP A O 1
ATOM 814 N N . LEU A 1 105 ? -6.446 -1.523 6.847 1.00 97.56 105 LEU A N 1
ATOM 815 C CA . LEU A 1 105 ? -7.798 -2.064 6.701 1.00 97.56 105 LEU A CA 1
ATOM 816 C C . LEU A 1 105 ? -8.136 -3.089 7.793 1.00 97.56 105 LEU A C 1
ATOM 818 O O . LEU A 1 105 ? -9.264 -3.102 8.294 1.00 97.56 105 LEU A O 1
ATOM 822 N N . ALA A 1 106 ? -7.196 -3.962 8.160 1.00 97.88 106 ALA A N 1
ATOM 823 C CA . ALA A 1 106 ? -7.400 -4.928 9.235 1.00 97.88 106 ALA A CA 1
ATOM 824 C C . ALA A 1 106 ? -7.609 -4.219 10.583 1.00 97.88 106 ALA A C 1
ATOM 826 O O . ALA A 1 106 ? -8.558 -4.540 11.301 1.00 97.88 106 ALA A O 1
ATOM 827 N N . GLN A 1 107 ? -6.799 -3.201 10.885 1.00 97.56 107 GLN A N 1
ATOM 828 C CA . GLN A 1 107 ? -6.964 -2.384 12.089 1.00 97.56 107 GLN A CA 1
ATOM 829 C C . GLN A 1 107 ? -8.305 -1.642 12.093 1.00 97.56 107 GLN A C 1
ATOM 831 O O . GLN A 1 107 ? -9.041 -1.704 13.079 1.00 97.56 107 GLN A O 1
ATOM 836 N N . ALA A 1 108 ? -8.681 -1.012 10.977 1.00 97.44 108 ALA A N 1
ATOM 837 C CA . ALA A 1 108 ? -9.953 -0.306 10.849 1.00 97.44 108 ALA A CA 1
ATOM 838 C C . ALA A 1 108 ? -11.162 -1.236 11.057 1.00 97.44 108 ALA A C 1
ATOM 840 O O . ALA A 1 108 ? -12.142 -0.851 11.700 1.00 97.44 108 ALA A O 1
ATOM 841 N N . LYS A 1 109 ? -11.095 -2.484 10.569 1.00 97.81 109 LYS A N 1
ATOM 842 C CA . LYS A 1 109 ? -12.127 -3.504 10.825 1.00 97.81 109 LYS A CA 1
ATOM 843 C C . LYS A 1 109 ? -12.236 -3.846 12.309 1.00 97.81 109 LYS A C 1
ATOM 845 O O . LYS A 1 109 ? -13.355 -3.922 12.815 1.00 97.81 109 LYS A O 1
ATOM 850 N N . THR A 1 110 ? -11.112 -4.008 13.003 1.00 97.69 110 THR A N 1
ATOM 851 C CA . THR A 1 110 ? -11.092 -4.260 14.451 1.00 97.69 110 THR A CA 1
ATOM 852 C C . THR A 1 110 ? -11.694 -3.092 15.225 1.00 97.69 110 THR A C 1
ATOM 854 O O . THR A 1 110 ? -12.584 -3.301 16.042 1.00 97.69 110 THR A O 1
ATOM 857 N N . VAL A 1 111 ? -11.302 -1.852 14.914 1.00 97.81 111 VAL A N 1
ATOM 858 C CA . VAL A 1 111 ? -11.873 -0.654 15.552 1.00 97.81 111 VAL A CA 1
ATOM 859 C C . VAL A 1 111 ? -13.380 -0.575 15.322 1.00 97.81 111 VAL A C 1
ATOM 861 O O . VAL A 1 111 ? -14.135 -0.311 16.256 1.00 97.81 111 VAL A O 1
ATOM 864 N N . ARG A 1 112 ? -13.845 -0.857 14.099 1.00 97.69 112 ARG A N 1
ATOM 865 C CA . ARG A 1 112 ? -15.279 -0.892 13.792 1.00 97.69 112 ARG A CA 1
ATOM 866 C C . ARG A 1 112 ? -16.009 -1.962 14.602 1.00 97.69 112 ARG A C 1
ATOM 868 O O . ARG A 1 112 ? -17.084 -1.677 15.117 1.00 97.69 112 ARG A O 1
ATOM 875 N N . LYS A 1 113 ? -15.446 -3.169 14.712 1.00 97.88 113 LYS A N 1
ATOM 876 C CA . LYS A 1 113 ? -16.021 -4.252 15.519 1.00 97.88 113 LYS A CA 1
ATOM 877 C C . LYS A 1 113 ? -16.143 -3.828 16.985 1.00 97.88 113 LYS A C 1
ATOM 879 O O . LYS A 1 113 ? -17.238 -3.894 17.528 1.00 97.88 113 LYS A O 1
ATOM 884 N N . ASN A 1 114 ? -15.064 -3.309 17.569 1.00 97.56 114 ASN A N 1
ATOM 885 C CA . ASN A 1 114 ? -15.054 -2.846 18.957 1.00 97.56 114 ASN A CA 1
ATOM 886 C C . ASN A 1 114 ? -16.089 -1.736 19.181 1.00 97.56 114 ASN A C 1
ATOM 888 O O . ASN A 1 114 ? -16.815 -1.758 20.166 1.00 97.56 114 ASN A O 1
ATOM 892 N N . ARG A 1 115 ? -16.212 -0.792 18.240 1.00 97.75 115 ARG A N 1
ATOM 893 C CA . ARG A 1 115 ? -17.218 0.273 18.310 1.00 97.75 115 ARG A CA 1
ATOM 894 C C . ARG A 1 115 ? -18.644 -0.279 18.331 1.00 97.75 115 ARG A C 1
ATOM 896 O O . ARG A 1 115 ? -19.436 0.163 19.148 1.00 97.75 115 ARG A O 1
ATOM 903 N N . ILE A 1 116 ? -18.950 -1.261 17.482 1.00 96.81 116 ILE A N 1
ATOM 904 C CA . ILE A 1 116 ? -20.269 -1.909 17.470 1.00 96.81 116 ILE A CA 1
ATOM 905 C C . ILE A 1 116 ? -20.534 -2.620 18.804 1.00 96.81 116 ILE A C 1
ATOM 907 O O . ILE A 1 116 ? -21.629 -2.503 19.344 1.00 96.81 116 ILE A O 1
ATOM 911 N N . GLU A 1 117 ? -19.546 -3.328 19.355 1.00 96.44 117 GLU A N 1
ATOM 912 C CA . GLU A 1 117 ? -19.674 -3.991 20.661 1.00 96.44 117 GLU A CA 1
ATOM 913 C C . GLU A 1 117 ? -19.928 -2.981 21.791 1.00 96.44 117 GLU A C 1
ATOM 915 O O . GLU A 1 117 ? -20.806 -3.204 22.627 1.00 96.44 117 GLU A O 1
ATOM 920 N N . TYR A 1 118 ? -19.228 -1.841 21.782 1.00 97.56 118 TYR A N 1
ATOM 921 C CA . TYR A 1 118 ? -19.469 -0.756 22.732 1.00 97.56 118 TYR A CA 1
ATOM 922 C C . TYR A 1 118 ? -20.854 -0.130 22.572 1.00 97.56 118 TYR A C 1
ATOM 924 O O . TYR A 1 118 ? -21.519 0.094 23.578 1.00 97.56 118 TYR A O 1
ATOM 932 N N . ASP A 1 119 ? -21.314 0.108 21.343 1.00 97.19 119 ASP A N 1
ATOM 933 C CA . ASP A 1 119 ? -22.640 0.678 21.083 1.00 97.19 119 ASP A CA 1
ATOM 934 C C . ASP A 1 119 ? -23.755 -0.267 21.573 1.00 97.19 119 ASP A C 1
ATOM 936 O O . ASP A 1 119 ? -24.730 0.176 22.186 1.00 97.19 119 ASP A O 1
ATOM 940 N N . VAL A 1 120 ? -23.598 -1.582 21.366 1.00 96.88 120 VAL A N 1
ATOM 941 C CA . VAL A 1 120 ? -24.530 -2.598 21.885 1.00 96.88 120 VAL A CA 1
ATOM 942 C C . VAL A 1 120 ? -24.552 -2.583 23.412 1.00 96.88 120 VAL A C 1
ATOM 944 O O . VAL A 1 120 ? -25.630 -2.545 24.006 1.00 96.88 120 VAL A O 1
ATOM 947 N N . LEU A 1 121 ? -23.383 -2.577 24.058 1.00 95.81 121 LEU A N 1
ATOM 948 C CA . LEU A 1 121 ? -23.299 -2.551 25.517 1.00 95.81 121 LEU A CA 1
ATOM 949 C C . LEU A 1 121 ? -23.870 -1.250 26.096 1.00 95.81 121 LEU A C 1
ATOM 951 O O . LEU A 1 121 ? -24.605 -1.290 27.079 1.00 95.81 121 LEU A O 1
ATOM 955 N N . ALA A 1 122 ? -23.584 -0.107 25.470 1.00 96.19 122 ALA A N 1
ATOM 956 C CA . ALA A 1 122 ? -24.118 1.189 25.870 1.00 96.19 122 ALA A CA 1
ATOM 957 C C . ALA A 1 122 ? -25.649 1.214 25.800 1.00 96.19 122 ALA A C 1
ATOM 959 O O . ALA A 1 122 ? -26.290 1.740 26.709 1.00 96.19 122 ALA A O 1
ATOM 960 N N . LYS A 1 123 ? -26.241 0.588 24.774 1.00 95.62 123 LYS A N 1
ATOM 961 C CA . LYS A 1 123 ? -27.696 0.453 24.663 1.00 95.62 123 LYS A CA 1
ATOM 962 C C . LYS A 1 123 ? -28.280 -0.354 25.826 1.00 95.62 123 LYS A C 1
ATOM 964 O O . LYS A 1 123 ? -29.208 0.121 26.470 1.00 95.62 123 LYS A O 1
ATOM 969 N N . VAL A 1 124 ? -27.692 -1.505 26.154 1.00 95.25 124 VAL A N 1
ATOM 970 C CA . VAL A 1 124 ? -28.124 -2.323 27.306 1.00 95.25 124 VAL A CA 1
ATOM 971 C C . VAL A 1 124 ? -27.971 -1.560 28.628 1.00 95.25 124 VAL A C 1
ATOM 973 O O . VAL A 1 124 ? -28.849 -1.625 29.482 1.00 95.25 124 VAL A O 1
ATOM 976 N N . ILE A 1 125 ? -26.887 -0.798 28.801 1.00 93.81 125 ILE A N 1
ATOM 977 C CA . ILE A 1 125 ? -26.686 0.042 29.992 1.00 93.81 125 ILE A CA 1
ATOM 978 C C . ILE A 1 125 ? -27.754 1.142 30.071 1.00 93.81 125 ILE A C 1
ATOM 980 O O . ILE A 1 125 ? -28.257 1.407 31.155 1.00 93.81 125 ILE A O 1
ATOM 984 N N . SER A 1 126 ? -28.133 1.750 28.944 1.00 91.31 126 SER A N 1
ATOM 985 C CA . SER A 1 126 ? -29.153 2.808 28.911 1.00 91.31 126 SER A CA 1
ATOM 986 C C . SER A 1 126 ? -30.575 2.328 29.219 1.00 91.31 126 SER A C 1
ATOM 988 O O . SER A 1 126 ? -31.428 3.142 29.556 1.00 91.31 126 SER A O 1
ATOM 990 N N . GLU A 1 127 ? -30.838 1.021 29.113 1.00 92.88 127 GLU A N 1
ATOM 991 C CA . GLU A 1 127 ? -32.108 0.416 29.537 1.00 92.88 127 GLU A CA 1
ATOM 992 C C . GLU A 1 127 ? -32.214 0.306 31.069 1.00 92.88 127 GLU A C 1
ATOM 994 O O . GLU A 1 127 ? -33.311 0.136 31.598 1.00 92.88 127 GLU A O 1
ATOM 999 N N . GLN A 1 128 ? -31.091 0.394 31.789 1.00 90.88 128 GLN A N 1
ATOM 1000 C CA . GLN A 1 128 ? -31.063 0.377 33.250 1.00 90.88 128 GLN A CA 1
ATOM 1001 C C . GLN A 1 128 ? -31.310 1.785 33.819 1.00 90.88 128 GLN A C 1
ATOM 1003 O O . GLN A 1 128 ? -30.921 2.775 33.196 1.00 90.88 128 GLN A O 1
ATOM 1008 N N . PRO A 1 129 ? -31.938 1.900 35.006 1.00 90.12 129 PRO A N 1
ATOM 1009 C CA . PRO A 1 129 ? -32.185 3.190 35.641 1.00 90.12 129 PRO A CA 1
ATOM 1010 C C . PRO A 1 129 ? -30.879 3.905 35.984 1.00 90.12 129 PRO A C 1
ATOM 1012 O O . PRO A 1 129 ? -29.833 3.274 36.184 1.00 90.12 129 PRO A O 1
ATOM 1015 N N . ASP A 1 130 ? -30.946 5.234 36.089 1.00 92.56 130 ASP A N 1
ATOM 1016 C CA . ASP A 1 130 ? -29.758 6.014 36.397 1.00 92.56 130 ASP A CA 1
ATOM 1017 C C . ASP A 1 130 ? -29.188 5.617 37.763 1.00 92.56 130 ASP A C 1
ATOM 1019 O O . ASP A 1 130 ? -29.888 5.437 38.770 1.00 92.56 130 ASP A O 1
ATOM 1023 N N . ARG A 1 131 ? -27.864 5.472 37.797 1.00 92.31 131 ARG A N 1
ATOM 1024 C CA . ARG A 1 131 ? -27.154 5.006 38.984 1.00 92.31 131 ARG A CA 1
ATOM 1025 C C . ARG A 1 131 ? -27.304 5.999 40.129 1.00 92.31 131 ARG A C 1
ATOM 1027 O O . ARG A 1 131 ? -27.402 5.576 41.279 1.00 92.31 131 ARG A O 1
ATOM 1034 N N . LYS A 1 132 ? -27.277 7.301 39.830 1.00 92.69 132 LYS A N 1
ATOM 1035 C CA . LYS A 1 132 ? -27.358 8.344 40.853 1.00 92.69 132 LYS A CA 1
ATOM 1036 C C . LYS A 1 132 ? -28.741 8.355 41.498 1.00 92.69 132 LYS A C 1
ATOM 1038 O O . LYS A 1 132 ? -28.823 8.285 42.720 1.00 92.69 132 LYS A O 1
ATOM 1043 N N . GLU A 1 133 ? -29.791 8.338 40.683 1.00 92.12 133 GLU A N 1
ATOM 1044 C CA . GLU A 1 133 ? -31.179 8.249 41.148 1.00 92.12 133 GLU A CA 1
ATOM 1045 C C . GLU A 1 133 ? -31.410 6.985 41.994 1.00 92.12 133 GLU A C 1
ATOM 1047 O O . GLU A 1 133 ? -31.933 7.053 4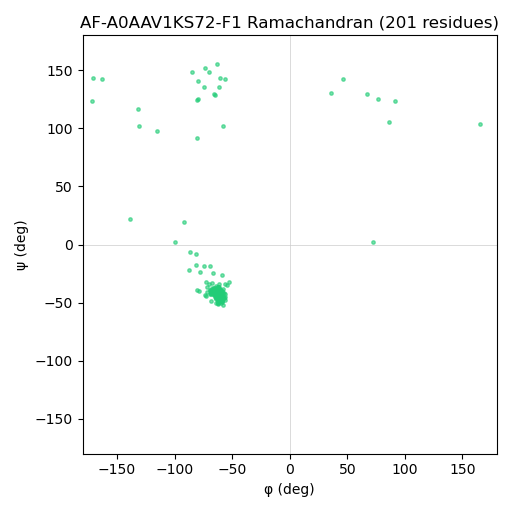3.106 1.00 92.12 133 GLU A O 1
ATOM 1052 N N . THR A 1 134 ? -30.913 5.831 41.536 1.00 93.00 134 THR A N 1
ATOM 1053 C CA . THR A 1 134 ? -31.022 4.567 42.285 1.00 93.00 134 THR A CA 1
ATOM 1054 C C . THR A 1 134 ? -30.307 4.635 43.643 1.00 93.00 134 THR A C 1
ATOM 1056 O O . THR A 1 134 ? -30.807 4.108 44.638 1.00 93.00 134 THR A O 1
ATOM 1059 N N . LEU A 1 135 ? -29.141 5.289 43.718 1.00 94.75 135 LEU A N 1
ATOM 1060 C CA . LEU A 1 135 ? -28.405 5.481 44.973 1.00 94.75 135 LEU A CA 1
ATOM 1061 C C . LEU A 1 135 ? -29.120 6.438 45.933 1.00 94.75 135 LEU A C 1
ATOM 1063 O O . LEU A 1 135 ? -29.128 6.179 47.138 1.00 94.75 135 LEU A O 1
ATOM 1067 N N . GLU A 1 136 ? -29.722 7.510 45.416 1.00 95.25 136 GLU A N 1
ATOM 1068 C CA . GLU A 1 136 ? -30.530 8.440 46.209 1.00 95.25 136 GLU A CA 1
ATOM 1069 C C . GLU A 1 136 ? -31.745 7.720 46.805 1.00 95.25 136 GLU A C 1
ATOM 1071 O O . GLU A 1 136 ? -31.905 7.726 48.026 1.00 95.25 136 GLU A O 1
ATOM 1076 N N . HIS A 1 137 ? -32.511 6.981 45.994 1.00 94.19 137 HIS A N 1
ATOM 1077 C CA . HIS A 1 137 ? -33.623 6.159 46.485 1.00 94.19 137 HIS A CA 1
ATOM 1078 C C . HIS A 1 137 ? -33.193 5.152 47.553 1.00 94.19 137 HIS A C 1
ATOM 1080 O O . HIS A 1 137 ? -33.872 4.991 48.566 1.00 94.19 137 HIS A O 1
ATOM 1086 N N . LEU A 1 138 ? -32.051 4.487 47.362 1.00 95.25 138 LEU A N 1
ATOM 1087 C CA . LEU A 1 138 ? -31.512 3.534 48.332 1.00 95.25 138 LEU A CA 1
ATOM 1088 C C . LEU A 1 138 ? -31.152 4.228 49.655 1.00 95.25 138 LEU A C 1
ATOM 1090 O O . LEU A 1 138 ? -31.407 3.679 50.729 1.00 95.25 138 LEU A O 1
ATOM 1094 N N . SER A 1 139 ? -30.593 5.438 49.592 1.00 95.94 139 SER A N 1
ATOM 1095 C CA . SER A 1 139 ? -30.311 6.255 50.775 1.00 95.94 139 SER A CA 1
ATOM 1096 C C . SER A 1 139 ? -31.590 6.609 51.532 1.00 95.94 139 SER A C 1
ATOM 1098 O O . SER A 1 139 ? -31.639 6.418 52.746 1.00 95.94 139 SER A O 1
ATOM 1100 N N . THR A 1 140 ? -32.630 7.067 50.831 1.00 95.62 140 THR A N 1
ATOM 1101 C CA . THR A 1 140 ? -33.924 7.406 51.442 1.00 95.62 140 THR A CA 1
ATOM 1102 C C . THR A 1 140 ? -34.591 6.179 52.060 1.00 95.62 140 THR A C 1
ATOM 1104 O O . THR A 1 140 ? -35.003 6.212 53.216 1.00 95.62 140 THR A O 1
ATOM 1107 N N . LEU A 1 141 ? -34.609 5.043 51.351 1.00 96.12 141 LEU A N 1
ATOM 1108 C CA . LEU A 1 141 ? -35.145 3.799 51.906 1.00 96.12 141 LEU A CA 1
ATOM 1109 C C . LEU A 1 141 ? -34.405 3.384 53.180 1.00 9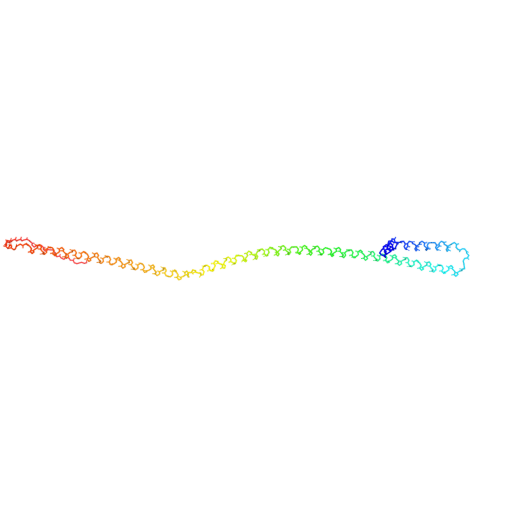6.12 141 LEU A C 1
ATOM 1111 O O . LEU A 1 141 ? -35.039 2.939 54.130 1.00 96.12 141 LEU A O 1
ATOM 1115 N N . LYS A 1 142 ? -33.075 3.533 53.231 1.00 96.38 142 LYS A N 1
ATOM 1116 C CA . LYS A 1 142 ? -32.292 3.223 54.438 1.00 96.38 142 LYS A CA 1
ATOM 1117 C C . LYS A 1 142 ? -32.664 4.115 55.618 1.00 96.38 142 LYS A C 1
ATOM 1119 O O . LYS A 1 142 ? -32.778 3.606 56.733 1.00 96.38 142 LYS A O 1
ATOM 1124 N N . THR A 1 143 ? -32.839 5.417 55.396 1.00 96.38 143 THR A N 1
ATOM 1125 C CA . THR A 1 143 ? -33.259 6.333 56.466 1.00 96.38 143 THR A CA 1
ATOM 1126 C C . THR A 1 143 ? -34.663 6.002 56.955 1.00 96.38 143 THR A C 1
ATOM 1128 O O . THR A 1 143 ? -34.887 5.943 58.165 1.00 96.38 143 THR A O 1
ATOM 1131 N N . ASP A 1 144 ? -35.575 5.688 56.038 1.00 96.50 144 ASP A N 1
ATOM 1132 C CA . ASP A 1 144 ? -36.952 5.337 56.375 1.00 96.50 144 ASP A CA 1
ATOM 1133 C C . ASP A 1 144 ? -37.002 4.041 57.184 1.00 96.50 144 ASP A C 1
ATOM 1135 O O . ASP A 1 144 ? -37.650 3.998 58.229 1.00 96.50 144 ASP A O 1
ATOM 1139 N N . LEU A 1 145 ? -36.251 3.015 56.773 1.00 96.38 145 LEU A N 1
ATOM 1140 C CA . LEU A 1 145 ? -36.161 1.731 57.473 1.00 96.38 145 LEU A CA 1
ATOM 1141 C C . LEU A 1 145 ? -35.625 1.914 58.900 1.00 96.38 145 LEU A C 1
ATOM 1143 O O . LEU A 1 145 ? -36.216 1.400 59.847 1.00 96.38 145 LEU A O 1
ATOM 1147 N N . SER A 1 146 ? -34.574 2.723 59.066 1.00 96.62 146 SER A N 1
ATOM 1148 C CA . SER A 1 146 ? -34.032 3.064 60.386 1.00 96.62 146 SER A CA 1
ATOM 1149 C C . SER A 1 146 ? -35.060 3.790 61.264 1.00 96.62 146 SER A C 1
ATOM 1151 O O . SER A 1 146 ? -35.198 3.474 62.448 1.00 96.62 146 SER A O 1
ATOM 1153 N N . SER A 1 147 ? -35.836 4.714 60.691 1.00 96.50 147 SER A N 1
ATOM 1154 C CA . SER A 1 147 ? -36.899 5.417 61.419 1.00 96.50 147 SER A CA 1
ATOM 1155 C C . SER A 1 147 ? -38.055 4.486 61.819 1.00 96.50 147 SER A C 1
ATOM 1157 O O . SER A 1 147 ? -38.569 4.560 62.940 1.00 96.50 147 SER A O 1
ATOM 1159 N N . LEU A 1 148 ? -38.438 3.555 60.938 1.00 96.31 148 LEU A N 1
ATOM 1160 C CA . LEU A 1 148 ? -39.480 2.562 61.194 1.00 96.31 148 LEU A CA 1
ATOM 1161 C C . LEU A 1 148 ? -39.054 1.580 62.286 1.00 96.31 148 LEU A C 1
ATOM 1163 O O . LEU A 1 148 ? -39.852 1.202 63.140 1.00 96.31 148 LEU A O 1
ATOM 1167 N N . GLU A 1 149 ? -37.784 1.190 62.295 1.00 96.75 149 GLU A N 1
ATOM 1168 C CA . GLU A 1 149 ? -37.233 0.313 63.321 1.00 96.75 149 GLU A CA 1
ATOM 1169 C C . GLU A 1 149 ? -37.203 1.001 64.693 1.00 96.75 149 GLU A C 1
ATOM 1171 O O . GLU A 1 149 ? -37.631 0.414 65.690 1.00 96.75 149 GLU A O 1
ATOM 1176 N N . ALA A 1 150 ? -36.819 2.281 64.743 1.00 96.31 150 ALA A N 1
ATOM 1177 C CA . ALA A 1 150 ? -36.865 3.079 65.967 1.00 96.31 150 ALA A CA 1
ATOM 1178 C C . ALA A 1 150 ? -38.302 3.255 66.496 1.00 96.31 150 ALA A C 1
ATOM 1180 O O . ALA A 1 150 ? -38.564 3.075 67.689 1.00 96.31 150 ALA A O 1
ATOM 1181 N N . THR A 1 151 ? -39.260 3.564 65.617 1.00 96.06 151 THR A N 1
ATOM 1182 C CA . THR A 1 151 ? -40.675 3.704 66.007 1.00 96.06 151 THR A CA 1
ATOM 1183 C C . THR A 1 151 ? -41.280 2.375 66.453 1.00 96.06 151 THR A C 1
ATOM 1185 O O . THR A 1 151 ? -42.005 2.347 67.451 1.00 96.06 151 THR A O 1
ATOM 1188 N N . LYS A 1 152 ? -40.934 1.260 65.797 1.00 96.31 152 LYS A N 1
ATOM 1189 C CA . LYS A 1 152 ? -41.305 -0.091 66.237 1.00 96.31 152 LYS A CA 1
ATOM 1190 C C . LYS A 1 152 ? -40.798 -0.369 67.652 1.00 96.31 152 LYS A C 1
ATOM 1192 O O . LYS A 1 152 ? -41.604 -0.726 68.509 1.00 96.31 152 LYS A O 1
ATOM 1197 N N . GLN A 1 153 ? -39.511 -0.149 67.927 1.00 96.56 153 GLN A N 1
ATOM 1198 C CA . GLN A 1 153 ? -38.943 -0.338 69.271 1.00 96.56 153 GLN A CA 1
ATOM 1199 C C . GLN A 1 153 ? -39.645 0.547 70.316 1.00 96.56 153 GLN A C 1
ATOM 1201 O O . GLN A 1 153 ? -39.965 0.107 71.427 1.00 96.56 153 GLN A O 1
ATOM 1206 N N . GLN A 1 154 ? -39.962 1.794 69.958 1.00 96.31 154 GLN A N 1
ATOM 1207 C CA . GLN A 1 154 ? -40.708 2.695 70.834 1.00 96.31 154 GLN A CA 1
ATOM 1208 C C . GLN A 1 154 ? -42.132 2.183 71.119 1.00 96.31 154 GLN A C 1
ATOM 1210 O O . GLN A 1 154 ? -42.597 2.252 72.258 1.00 96.31 154 GLN A O 1
ATOM 1215 N N . LEU A 1 155 ? -42.843 1.663 70.120 1.00 95.94 155 LEU A N 1
ATOM 1216 C CA . LEU A 1 155 ? -44.179 1.094 70.308 1.00 95.94 155 LEU A CA 1
ATOM 1217 C C . LEU A 1 155 ? -44.143 -0.197 71.130 1.00 95.94 155 LEU A C 1
ATOM 1219 O O . LEU A 1 155 ? -44.973 -0.361 72.023 1.00 95.94 155 LEU A O 1
ATOM 1223 N N . GLU A 1 156 ? -43.167 -1.072 70.894 1.00 95.81 156 GLU A N 1
ATOM 1224 C CA . GLU A 1 156 ? -42.972 -2.302 71.668 1.00 95.81 156 GLU A CA 1
ATOM 1225 C C . GLU A 1 156 ? -42.711 -1.998 73.149 1.00 95.81 156 GLU A C 1
ATOM 1227 O O . GLU A 1 156 ? -43.347 -2.593 74.021 1.00 95.81 156 GLU A O 1
ATOM 1232 N N . SER A 1 157 ? -41.858 -1.012 73.451 1.00 95.19 157 SER A N 1
ATOM 1233 C CA . SER A 1 157 ? -41.613 -0.577 74.835 1.00 95.19 157 SER A CA 1
ATOM 1234 C C . SER A 1 157 ? -42.863 0.018 75.499 1.00 95.19 157 SER A C 1
ATOM 1236 O O . SER A 1 157 ? -43.183 -0.336 76.638 1.00 95.19 157 SER A O 1
ATOM 1238 N N . LYS A 1 158 ? -43.631 0.857 74.785 1.00 96.38 158 LYS A N 1
ATOM 1239 C CA . LYS A 1 158 ? -44.915 1.391 75.274 1.00 96.38 158 LYS A CA 1
ATOM 1240 C C . LYS A 1 158 ? -45.920 0.273 75.542 1.00 96.38 158 LYS A C 1
ATOM 1242 O O . LYS A 1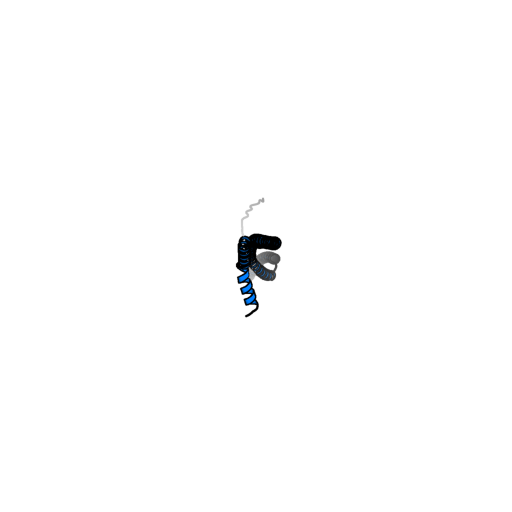 158 ? -46.578 0.277 76.580 1.00 96.38 158 LYS A O 1
ATOM 1247 N N . LEU A 1 159 ? -46.031 -0.696 74.638 1.00 96.38 159 LEU A N 1
ATOM 1248 C CA . LEU A 1 159 ? -46.934 -1.834 74.778 1.00 96.38 159 LEU A CA 1
ATOM 1249 C C . LEU A 1 159 ? -46.528 -2.727 75.957 1.00 96.38 159 LEU A C 1
ATOM 1251 O O . LEU A 1 159 ? -47.388 -3.139 76.734 1.00 96.38 159 LEU A O 1
ATOM 1255 N N . ALA A 1 160 ? -45.230 -2.969 76.152 1.00 95.19 160 ALA A N 1
ATOM 1256 C CA . ALA A 1 160 ? -44.715 -3.688 77.314 1.00 95.19 160 ALA A CA 1
ATOM 1257 C C . ALA A 1 160 ? -45.033 -2.959 78.631 1.00 95.19 160 ALA A C 1
ATOM 1259 O O . ALA A 1 160 ? -45.472 -3.591 79.593 1.00 95.19 160 ALA A O 1
ATOM 1260 N N . LEU A 1 161 ? -44.882 -1.630 78.671 1.00 95.75 161 LEU A N 1
ATOM 1261 C CA . LEU A 1 161 ? -45.261 -0.818 79.829 1.00 95.75 161 LEU A CA 1
ATOM 1262 C C . LEU A 1 161 ? -46.766 -0.915 80.117 1.00 95.75 161 LEU A C 1
ATOM 1264 O O . LEU A 1 161 ? -47.151 -1.147 81.261 1.00 95.75 161 LEU A O 1
ATOM 1268 N N . ARG A 1 162 ? -47.619 -0.795 79.091 1.00 94.44 162 ARG A N 1
ATOM 1269 C CA . ARG A 1 162 ? -49.077 -0.934 79.240 1.00 94.44 162 ARG A CA 1
ATOM 1270 C C . ARG A 1 162 ? -49.475 -2.326 79.728 1.00 94.44 162 ARG A C 1
ATOM 1272 O O . ARG A 1 162 ? -50.316 -2.416 80.613 1.00 94.44 162 ARG A O 1
ATOM 1279 N N . LYS A 1 163 ? -48.836 -3.396 79.236 1.00 94.56 163 LYS A N 1
ATOM 1280 C CA . LYS A 1 163 ? -49.035 -4.764 79.753 1.00 94.56 163 LYS A CA 1
ATOM 1281 C C . LYS A 1 163 ? -48.702 -4.864 81.244 1.00 94.56 163 LYS A C 1
ATOM 1283 O O . LYS A 1 163 ? -49.485 -5.440 81.991 1.00 94.56 163 LYS A O 1
ATOM 1288 N N . LYS A 1 164 ? -47.587 -4.266 81.689 1.00 94.75 164 LYS A N 1
ATOM 1289 C CA . LYS A 1 164 ? -47.223 -4.213 83.117 1.00 94.75 164 LYS A CA 1
ATOM 1290 C C . LYS A 1 164 ? -48.255 -3.437 83.940 1.00 94.75 164 LYS A C 1
ATOM 1292 O O . LYS A 1 164 ? -48.693 -3.932 84.969 1.00 94.75 164 LYS A O 1
ATOM 1297 N N . GLN A 1 165 ? -48.679 -2.260 83.473 1.00 93.44 165 GLN A N 1
ATOM 1298 C CA . GLN A 1 165 ? -49.709 -1.452 84.142 1.00 93.44 165 GLN A CA 1
ATOM 1299 C C . GLN A 1 165 ? -51.045 -2.199 84.255 1.00 93.44 165 GLN A C 1
ATOM 1301 O O . GLN A 1 165 ? -51.663 -2.190 85.314 1.00 93.44 165 GLN A O 1
ATOM 1306 N N . PHE A 1 166 ? -51.468 -2.873 83.183 1.00 95.00 166 PHE A N 1
ATOM 1307 C CA . PHE A 1 166 ? -52.687 -3.678 83.180 1.00 95.00 166 PHE A CA 1
ATOM 1308 C C . PHE A 1 166 ? -52.584 -4.852 84.155 1.00 95.00 166 PHE A C 1
ATOM 1310 O O . PHE A 1 166 ? -53.522 -5.107 84.899 1.00 95.00 166 PHE A O 1
ATOM 1317 N N . HIS A 1 167 ? -51.431 -5.525 84.210 1.00 94.06 167 HIS A N 1
ATOM 1318 C CA . HIS A 1 167 ? -51.193 -6.596 85.175 1.00 94.06 167 HIS A CA 1
ATOM 1319 C C . HIS A 1 167 ? -51.307 -6.102 86.624 1.00 94.06 167 HIS A C 1
ATOM 1321 O O . HIS A 1 167 ? -51.983 -6.744 87.416 1.00 94.06 167 HIS A O 1
ATOM 1327 N N . VAL A 1 168 ? -50.733 -4.937 86.953 1.00 94.81 168 VAL A N 1
ATOM 1328 C CA . VAL A 1 168 ? -50.887 -4.319 88.284 1.00 94.81 168 VAL A CA 1
ATOM 1329 C C . VAL A 1 168 ? -52.359 -4.052 88.601 1.00 94.81 168 VAL A C 1
ATOM 1331 O O . VAL A 1 168 ? -52.823 -4.458 89.658 1.00 94.81 168 VAL A O 1
ATOM 1334 N N . LEU A 1 169 ? -53.106 -3.437 87.677 1.00 93.12 169 LEU A N 1
ATOM 1335 C CA . LEU A 1 169 ? -54.545 -3.184 87.833 1.00 93.12 169 LEU A CA 1
ATOM 1336 C C . LEU A 1 169 ? -55.341 -4.468 88.089 1.00 93.12 169 LEU A C 1
ATOM 1338 O O . LEU A 1 169 ? -56.166 -4.506 88.998 1.00 93.12 169 LEU A O 1
ATOM 1342 N N . VAL A 1 170 ? -55.080 -5.520 87.309 1.00 93.25 170 VAL A N 1
ATOM 1343 C CA . VAL A 1 170 ? -55.727 -6.827 87.475 1.00 93.25 170 VAL A CA 1
ATOM 1344 C C . VAL A 1 170 ? -55.389 -7.424 88.839 1.00 93.25 170 VAL A C 1
ATOM 1346 O O . VAL A 1 170 ? -56.292 -7.891 89.525 1.00 93.25 170 VAL A O 1
ATOM 1349 N N . THR A 1 171 ? -54.130 -7.382 89.271 1.00 92.06 171 THR A N 1
ATOM 1350 C CA . THR A 1 171 ? -53.726 -7.876 90.596 1.00 92.06 171 THR A CA 1
ATOM 1351 C C . THR A 1 171 ? -54.384 -7.079 91.721 1.00 92.06 171 THR A C 1
ATOM 1353 O O . THR A 1 171 ? -54.910 -7.680 92.651 1.00 92.06 171 THR A O 1
ATOM 1356 N N . SER A 1 172 ? -54.435 -5.748 91.624 1.00 92.25 172 SER A N 1
ATOM 1357 C CA . SER A 1 172 ? -55.141 -4.903 92.594 1.00 92.25 172 SER A CA 1
ATOM 1358 C C . SER A 1 172 ? -56.642 -5.190 92.628 1.00 92.25 172 SER A C 1
ATOM 1360 O O . SER A 1 172 ? -57.229 -5.195 93.702 1.00 92.25 172 SER A O 1
ATOM 1362 N N . MET A 1 173 ? -57.267 -5.482 91.483 1.00 90.25 173 MET A N 1
ATOM 1363 C CA . MET A 1 173 ? -58.671 -5.897 91.434 1.00 9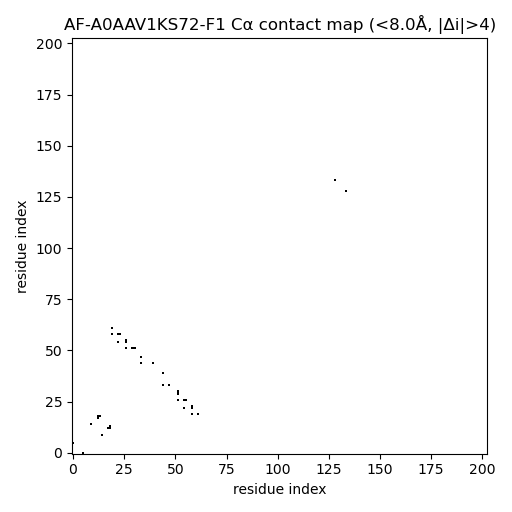0.25 173 MET A CA 1
ATOM 1364 C C . MET A 1 173 ? -58.889 -7.230 92.163 1.00 90.25 173 MET A C 1
ATOM 1366 O O . MET A 1 173 ? -59.810 -7.321 92.965 1.00 90.25 173 MET A O 1
ATOM 1370 N N . HIS A 1 174 ? -58.020 -8.226 91.951 1.00 88.06 174 HIS A N 1
ATOM 1371 C CA . HIS A 1 174 ? -58.084 -9.498 92.684 1.00 88.06 174 HIS A CA 1
ATOM 1372 C C . HIS A 1 174 ? -57.844 -9.309 94.191 1.00 88.06 174 HIS A C 1
ATOM 1374 O O . HIS A 1 174 ? -58.496 -9.961 94.996 1.00 88.06 174 HIS A O 1
ATOM 1380 N N . GLN A 1 175 ? -56.943 -8.403 94.587 1.00 86.44 175 GLN A N 1
ATOM 1381 C CA . GLN A 1 175 ? -56.706 -8.068 95.998 1.00 86.44 175 GLN A CA 1
ATOM 1382 C C . GLN A 1 175 ? -57.914 -7.382 96.643 1.00 86.44 175 GLN A C 1
ATOM 1384 O O . GLN A 1 175 ? -58.279 -7.722 97.761 1.00 86.44 175 GLN A O 1
ATOM 1389 N N . LEU A 1 176 ? -58.553 -6.441 95.943 1.00 85.56 176 LEU A N 1
ATOM 1390 C CA . LEU A 1 176 ? -59.776 -5.795 96.422 1.00 85.56 176 LEU A CA 1
ATOM 1391 C C . LEU A 1 176 ? -60.946 -6.779 96.505 1.00 85.56 176 LEU A C 1
ATOM 1393 O O . LEU A 1 176 ? -61.726 -6.696 97.442 1.00 85.56 176 LEU A O 1
ATOM 1397 N N . GLN A 1 177 ? -61.057 -7.718 95.561 1.00 83.19 177 GLN A N 1
ATOM 1398 C CA . GLN A 1 177 ? -62.025 -8.815 95.653 1.00 83.19 177 GLN A CA 1
ATOM 1399 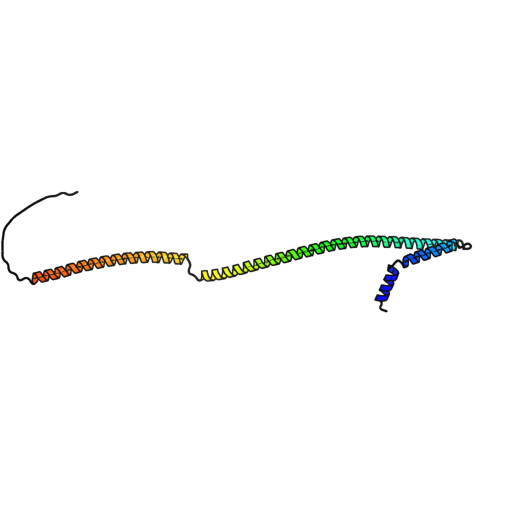C C . GLN A 1 177 ? -61.754 -9.692 96.879 1.00 83.19 177 GLN A C 1
ATOM 1401 O O . GLN A 1 177 ? -62.678 -9.951 97.633 1.00 83.19 177 GLN A O 1
ATOM 1406 N N . ALA A 1 178 ? -60.495 -10.061 97.133 1.00 83.25 178 ALA A N 1
ATOM 1407 C CA . ALA A 1 178 ? -60.126 -10.831 98.320 1.00 83.25 178 ALA A CA 1
ATOM 1408 C C . ALA A 1 178 ? -60.442 -10.093 99.636 1.00 83.25 178 ALA A C 1
ATOM 1410 O O . ALA A 1 178 ? -60.929 -10.717 100.567 1.00 83.25 178 ALA A O 1
ATOM 1411 N N . LEU A 1 179 ? -60.224 -8.772 99.694 1.00 79.38 179 LEU A N 1
ATOM 1412 C CA . LEU A 1 179 ? -60.596 -7.931 100.842 1.00 79.38 179 LEU A CA 1
ATOM 1413 C C . LEU A 1 179 ? -62.117 -7.804 101.028 1.00 79.38 179 LEU A C 1
ATOM 1415 O O . LEU A 1 179 ? -62.579 -7.660 102.149 1.00 79.38 179 LEU A O 1
ATOM 1419 N N . LEU A 1 180 ? -62.894 -7.817 99.940 1.00 75.94 180 LEU A N 1
ATOM 1420 C CA . LEU A 1 180 ? -64.362 -7.781 99.991 1.00 75.94 180 LEU A CA 1
ATOM 1421 C C . LEU A 1 180 ? -64.979 -9.145 100.344 1.00 75.94 180 LEU A C 1
ATOM 1423 O O . LEU A 1 180 ? -66.110 -9.182 100.822 1.00 75.94 180 LEU A O 1
ATOM 1427 N N . ASP A 1 181 ? -64.255 -10.239 100.098 1.00 69.75 181 ASP A N 1
ATOM 1428 C CA . ASP A 1 181 ? -64.650 -11.606 100.457 1.00 69.75 181 ASP A CA 1
ATOM 1429 C C . ASP A 1 181 ? -64.243 -11.986 101.904 1.00 69.75 181 ASP A C 1
ATOM 1431 O O . ASP A 1 181 ? -64.644 -13.047 102.390 1.00 69.75 181 ASP A O 1
ATOM 1435 N N . GLU A 1 182 ? -63.483 -11.139 102.615 1.00 59.34 182 GLU A N 1
ATOM 1436 C CA . GLU A 1 182 ? -63.216 -11.295 104.054 1.00 59.34 182 GLU A CA 1
ATOM 1437 C C . GLU A 1 182 ? -64.412 -10.779 104.888 1.00 59.34 182 GLU A C 1
ATOM 1439 O O . GLU A 1 182 ? -64.837 -9.636 104.712 1.00 59.34 182 GLU A O 1
ATOM 1444 N N . PRO A 1 183 ? -64.994 -11.587 105.798 1.00 48.53 183 PRO A N 1
ATOM 1445 C CA . PRO A 1 183 ? -66.085 -11.137 106.657 1.00 48.53 183 PRO A CA 1
ATOM 1446 C C . PRO A 1 183 ? -65.573 -10.201 107.765 1.00 48.53 183 PRO A C 1
ATOM 1448 O O . PRO A 1 183 ? -64.582 -10.504 108.427 1.00 48.53 183 PRO A O 1
ATOM 1451 N N . ASP A 1 184 ? -66.286 -9.091 107.990 1.00 50.94 184 ASP A N 1
ATOM 1452 C CA . ASP A 1 184 ? -66.062 -8.150 109.096 1.00 50.94 184 ASP A CA 1
ATOM 1453 C C . ASP A 1 184 ? -66.174 -8.859 110.463 1.00 50.94 184 ASP A C 1
ATOM 1455 O O . ASP A 1 184 ? -67.272 -9.062 110.985 1.00 50.94 184 ASP A O 1
ATOM 1459 N N . GLU A 1 185 ? -65.037 -9.165 111.087 1.00 41.69 185 GLU A N 1
ATOM 1460 C CA . GLU A 1 185 ? -64.925 -9.275 112.544 1.00 41.69 185 GLU A CA 1
ATOM 1461 C C . GLU A 1 185 ? -63.979 -8.181 113.054 1.00 41.69 185 GLU A C 1
ATOM 1463 O O . GLU A 1 185 ? -62.753 -8.279 113.026 1.00 41.69 185 GLU A O 1
ATOM 1468 N N . THR A 1 186 ? -64.583 -7.092 113.522 1.00 44.75 186 THR A N 1
ATOM 1469 C CA . THR A 1 186 ? -63.940 -6.112 114.394 1.00 44.75 186 THR A CA 1
ATOM 1470 C C . THR A 1 186 ? -63.595 -6.753 115.738 1.00 44.75 186 THR A C 1
ATOM 1472 O O . THR A 1 186 ? -64.514 -7.231 116.394 1.00 44.75 186 THR A O 1
ATOM 1475 N N . GLU A 1 187 ? -62.347 -6.644 116.208 1.00 35.84 187 GLU A N 1
ATOM 1476 C CA . GLU A 1 187 ? -62.036 -6.202 117.582 1.00 35.84 187 GLU A CA 1
ATOM 1477 C C . GLU A 1 187 ? -60.526 -5.969 117.832 1.00 35.84 187 GLU A C 1
ATOM 1479 O O . GLU A 1 187 ? -59.691 -6.840 117.629 1.00 35.84 187 GLU A O 1
ATOM 1484 N N . SER A 1 188 ? -60.227 -4.736 118.267 1.00 48.59 188 SER A N 1
ATOM 1485 C CA . SER A 1 188 ? -59.348 -4.302 119.373 1.00 48.59 188 SER A CA 1
ATOM 1486 C C . SER A 1 188 ? -58.046 -5.053 119.727 1.00 48.59 188 SER A C 1
ATOM 1488 O O . SER A 1 188 ? -58.074 -6.242 120.009 1.00 48.59 188 SER A O 1
ATOM 1490 N N . ILE A 1 189 ? -56.946 -4.282 119.863 1.00 38.22 189 ILE A N 1
ATOM 1491 C CA . ILE A 1 189 ? -55.904 -4.244 120.937 1.00 38.22 189 ILE A CA 1
ATOM 1492 C C . ILE A 1 189 ? -54.717 -3.430 120.354 1.00 38.22 189 ILE A C 1
ATOM 1494 O O . ILE A 1 189 ? -54.156 -3.811 119.334 1.00 38.22 189 ILE A O 1
ATOM 1498 N N . CYS A 1 190 ? -54.494 -2.164 120.727 1.00 39.06 190 CYS A N 1
ATOM 1499 C CA . CYS A 1 190 ? -53.810 -1.627 121.920 1.00 39.06 190 CYS A CA 1
ATOM 1500 C C . CYS A 1 190 ? -52.290 -1.914 121.991 1.00 39.06 190 CYS A C 1
ATOM 1502 O O . CYS A 1 190 ? -51.865 -3.061 121.921 1.00 39.06 190 CYS A O 1
ATOM 1504 N N . ASP A 1 191 ? -51.548 -0.824 122.225 1.00 34.50 191 ASP A N 1
ATOM 1505 C CA . ASP A 1 191 ? -50.201 -0.687 122.808 1.00 34.50 191 ASP A CA 1
ATOM 1506 C C . ASP A 1 191 ? -48.916 -0.794 121.946 1.00 34.50 191 ASP A C 1
ATOM 1508 O O . ASP A 1 191 ? -48.405 -1.858 121.612 1.00 34.50 191 ASP A O 1
ATOM 1512 N N . ASP A 1 192 ? -48.357 0.409 121.737 1.00 38.66 192 ASP A N 1
ATOM 1513 C CA . ASP A 1 192 ? -47.028 0.865 122.184 1.00 38.66 192 ASP A CA 1
ATOM 1514 C C . ASP A 1 192 ? -45.742 0.728 121.331 1.00 38.66 192 ASP A C 1
ATOM 1516 O O . ASP A 1 192 ? -45.240 -0.354 121.049 1.00 38.66 192 ASP A O 1
ATOM 1520 N N . VAL A 1 193 ? -45.135 1.923 121.136 1.00 41.53 193 VAL A N 1
ATOM 1521 C CA . VAL A 1 193 ? -43.686 2.259 121.118 1.00 41.53 193 VAL A CA 1
ATOM 1522 C C . VAL A 1 193 ? -42.931 1.854 119.826 1.00 41.53 193 VAL A C 1
ATOM 1524 O O . VAL A 1 193 ? -42.969 0.721 119.384 1.00 41.53 193 VAL A O 1
ATOM 1527 N N . GLU A 1 194 ? -42.225 2.716 119.083 1.00 37.06 194 GLU A N 1
ATOM 1528 C CA . GLU A 1 194 ? -41.262 3.742 119.490 1.00 37.06 194 GLU A CA 1
ATOM 1529 C C . GLU A 1 194 ? -41.014 4.757 118.354 1.00 37.06 194 GLU A C 1
ATOM 1531 O O . GLU A 1 194 ? -40.910 4.415 117.174 1.00 37.06 194 GLU A O 1
ATOM 1536 N N . MET A 1 195 ? -40.854 6.025 118.728 1.00 54.78 195 MET A N 1
ATOM 1537 C CA . MET A 1 195 ? -40.452 7.116 117.845 1.00 54.78 195 MET A CA 1
ATOM 1538 C C . MET A 1 195 ? -38.923 7.094 117.651 1.00 54.78 195 MET A C 1
ATOM 1540 O O . MET A 1 195 ? -38.179 7.225 118.621 1.00 54.78 195 MET A O 1
ATOM 1544 N N . LYS A 1 196 ? -38.433 7.032 116.404 1.00 44.88 196 LYS A N 1
ATOM 1545 C CA . LYS A 1 196 ? -37.069 7.478 116.061 1.00 44.88 196 LYS A CA 1
ATOM 1546 C C . LYS A 1 196 ? -37.075 8.407 114.853 1.00 44.88 196 LYS A C 1
ATOM 1548 O O . LYS A 1 196 ? -37.148 7.986 113.704 1.00 44.88 196 LYS A O 1
ATOM 1553 N N . TYR A 1 197 ? -36.949 9.693 115.163 1.00 50.91 197 TYR A N 1
ATOM 1554 C CA . TYR A 1 197 ? -36.466 10.720 114.250 1.00 50.91 197 TYR A CA 1
ATOM 1555 C C . TYR A 1 197 ? -34.994 10.463 113.910 1.00 50.91 197 TYR A C 1
ATOM 1557 O O . TYR A 1 197 ? -34.171 10.383 114.820 1.00 50.91 197 TYR A O 1
ATOM 1565 N N . ILE A 1 198 ? -34.651 10.462 112.618 1.00 46.22 198 ILE A N 1
ATOM 1566 C CA . ILE A 1 198 ? -33.387 11.038 112.142 1.00 46.22 198 ILE A CA 1
ATOM 1567 C C . ILE A 1 198 ? -33.700 11.941 110.945 1.00 46.22 198 ILE A C 1
ATOM 1569 O O . ILE A 1 198 ? -34.224 11.521 109.917 1.00 46.22 198 ILE A O 1
ATOM 1573 N N . SER A 1 199 ? -33.400 13.213 111.165 1.00 45.06 199 SER A N 1
ATOM 1574 C CA . SER A 1 199 ? -33.442 14.369 110.279 1.00 45.06 199 SER A CA 1
ATOM 1575 C C . SER A 1 199 ? -32.367 14.354 109.186 1.00 45.06 199 SER A C 1
ATOM 1577 O O . SER A 1 199 ? -31.254 13.938 109.486 1.00 45.06 199 SER A O 1
ATOM 1579 N N . ASN A 1 200 ? -32.713 14.947 108.029 1.00 45.31 200 ASN A N 1
ATOM 1580 C CA . ASN A 1 200 ? -31.943 15.832 107.120 1.00 45.31 200 ASN A CA 1
ATOM 1581 C C . ASN A 1 200 ? -30.489 15.432 106.734 1.00 45.31 200 ASN A C 1
ATOM 1583 O O . ASN A 1 200 ? -29.704 14.983 107.549 1.00 45.31 200 ASN A O 1
ATOM 1587 N N . VAL A 1 201 ? -29.998 15.647 105.510 1.00 42.19 201 VAL A N 1
ATOM 1588 C CA . VAL A 1 201 ? -29.753 16.955 104.873 1.00 42.19 201 VAL A CA 1
ATOM 1589 C C . VAL A 1 201 ? -29.401 16.736 103.387 1.00 42.19 201 VAL A C 1
ATOM 1591 O O . VAL A 1 201 ? -28.714 15.789 103.020 1.00 42.19 201 VAL A O 1
ATOM 1594 N N . SER A 1 202 ? -29.878 17.667 102.571 1.00 47.78 202 SER A N 1
ATOM 1595 C CA . SER A 1 202 ? -29.556 18.000 101.179 1.00 47.78 202 SER A CA 1
ATOM 1596 C C . SER A 1 202 ? -28.082 18.317 100.872 1.00 47.78 202 SER A C 1
ATOM 1598 O O . SER A 1 202 ? -27.478 19.090 101.611 1.00 47.78 202 SER A O 1
ATOM 1600 N N . ALA A 1 203 ? -27.589 17.883 99.706 1.00 45.78 203 ALA A N 1
ATOM 1601 C CA . ALA A 1 203 ? -26.785 18.675 98.756 1.00 45.78 203 ALA A CA 1
ATOM 1602 C C . ALA A 1 203 ? -26.694 17.938 97.412 1.00 45.78 203 ALA A C 1
ATOM 1604 O O . ALA A 1 203 ? -26.395 16.723 97.440 1.00 45.78 203 ALA A O 1
#

Radius of gyration: 70.3 Å; Cα contacts (8 Å, |Δi|>4): 19; chains: 1; bounding box: 113×35×197 Å